Protein AF-A0A8T6M6G2-F1 (afdb_monomer_lite)

Structure (mmCIF, N/CA/C/O backbone):
data_AF-A0A8T6M6G2-F1
#
_entry.id   AF-A0A8T6M6G2-F1
#
loop_
_atom_site.group_PDB
_atom_site.id
_atom_site.type_symbol
_atom_site.label_atom_id
_atom_site.label_alt_id
_atom_site.label_comp_id
_atom_site.label_asym_id
_atom_site.label_entity_id
_atom_site.label_seq_id
_atom_site.pdbx_PDB_ins_code
_atom_site.Cartn_x
_atom_site.Cartn_y
_atom_site.Cartn_z
_atom_site.occupancy
_atom_site.B_iso_or_equiv
_atom_site.auth_seq_id
_atom_site.auth_comp_id
_atom_site.auth_asym_id
_atom_site.auth_atom_id
_atom_site.pdbx_PDB_model_num
ATOM 1 N N . PRO A 1 1 ? -7.891 -12.131 6.593 1.00 34.19 1 PRO A N 1
ATOM 2 C CA . PRO A 1 1 ? -9.347 -12.404 6.629 1.00 34.19 1 PRO A CA 1
ATOM 3 C C . PRO A 1 1 ? -9.898 -12.090 8.024 1.00 34.19 1 PRO A C 1
ATOM 5 O O . PRO A 1 1 ? -9.389 -12.631 8.998 1.00 34.19 1 PRO A O 1
ATOM 8 N N . GLY A 1 2 ? -10.854 -11.163 8.097 1.00 52.06 2 GLY A N 1
ATOM 9 C CA . GLY A 1 2 ? -11.380 -10.591 9.341 1.00 52.06 2 GLY A CA 1
ATOM 10 C C . GLY A 1 2 ? -11.155 -9.081 9.388 1.00 52.06 2 GLY A C 1
ATOM 11 O O . GLY A 1 2 ? -10.351 -8.586 10.170 1.00 52.06 2 GLY A O 1
ATOM 12 N N . SER A 1 3 ? -11.815 -8.348 8.494 1.00 69.12 3 SER A N 1
ATOM 13 C CA . SER A 1 3 ? -11.701 -6.891 8.379 1.00 69.12 3 SER A CA 1
ATOM 14 C C . SER A 1 3 ? -12.782 -6.210 9.221 1.00 69.12 3 SER A C 1
ATOM 16 O O . SER A 1 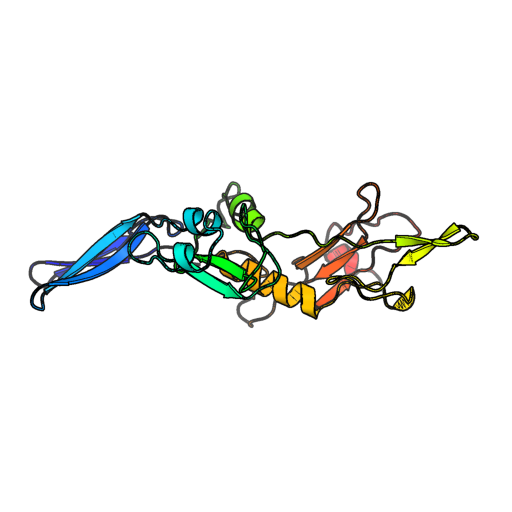3 ? -13.502 -5.355 8.724 1.00 69.12 3 SER A O 1
ATOM 18 N N . ILE A 1 4 ? -12.952 -6.629 10.475 1.00 80.88 4 ILE A N 1
ATOM 19 C CA . ILE A 1 4 ? -14.037 -6.166 11.349 1.00 80.88 4 ILE A CA 1
ATOM 20 C C . ILE A 1 4 ? -13.450 -5.864 12.724 1.00 80.88 4 ILE A C 1
ATOM 22 O O . ILE A 1 4 ? -12.648 -6.635 13.244 1.00 80.88 4 ILE A O 1
ATOM 26 N N . TYR A 1 5 ? -13.834 -4.726 13.297 1.00 87.56 5 TYR A N 1
ATOM 27 C CA . TYR A 1 5 ? -13.620 -4.456 14.715 1.00 87.56 5 TYR A CA 1
ATOM 28 C C . TYR A 1 5 ? -14.861 -4.874 15.488 1.00 87.56 5 TYR A C 1
ATOM 30 O O . TYR A 1 5 ? -15.979 -4.573 15.073 1.00 87.56 5 TYR A O 1
ATOM 38 N N . GLU A 1 6 ? -14.653 -5.502 16.633 1.00 91.19 6 GLU A N 1
ATOM 39 C CA . GLU A 1 6 ? -15.722 -5.894 17.541 1.00 91.19 6 GLU A CA 1
ATOM 40 C C . GLU A 1 6 ? -15.758 -4.947 18.742 1.00 91.19 6 GLU A C 1
ATOM 42 O O . GLU A 1 6 ? -14.726 -4.513 19.268 1.00 91.19 6 GLU A O 1
ATOM 47 N N . ARG A 1 7 ? -16.969 -4.611 19.178 1.00 91.81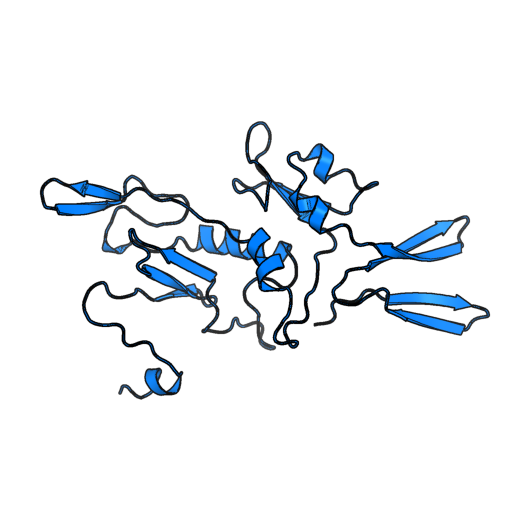 7 ARG A N 1
ATOM 48 C CA . ARG A 1 7 ? -17.229 -3.868 20.404 1.00 91.81 7 ARG A CA 1
ATOM 49 C C . ARG A 1 7 ? -17.747 -4.836 21.449 1.00 91.81 7 ARG A C 1
ATOM 51 O O . ARG A 1 7 ? -18.786 -5.461 21.263 1.00 91.81 7 ARG A O 1
ATOM 58 N N . LEU A 1 8 ? -17.032 -4.913 22.564 1.00 91.12 8 LEU A N 1
ATOM 59 C CA . LEU A 1 8 ? -17.478 -5.655 23.731 1.00 91.12 8 LEU A CA 1
ATOM 60 C C . LEU A 1 8 ? -18.232 -4.704 24.660 1.00 91.12 8 LEU A C 1
ATOM 62 O O . LEU A 1 8 ? -17.735 -3.626 24.992 1.00 91.12 8 LEU A O 1
ATOM 66 N N . SER A 1 9 ? -19.420 -5.110 25.094 1.00 88.00 9 SER A N 1
ATOM 67 C CA . SER A 1 9 ? -20.206 -4.395 26.096 1.00 88.00 9 SER A CA 1
ATOM 68 C C . SER A 1 9 ? -20.531 -5.334 27.253 1.00 88.00 9 SER A C 1
ATOM 70 O O . SER A 1 9 ? -21.048 -6.428 27.039 1.00 88.00 9 SER A O 1
ATOM 72 N N . CYS A 1 10 ? -20.194 -4.912 28.474 1.00 87.56 10 CYS A N 1
ATOM 73 C CA . CYS A 1 10 ? -20.522 -5.626 29.705 1.00 87.56 10 CYS A CA 1
ATOM 74 C C . CYS A 1 10 ? -21.716 -4.943 30.373 1.00 87.56 10 CYS A C 1
ATOM 76 O O . CYS A 1 10 ? -21.637 -3.761 30.717 1.00 87.56 10 CYS A O 1
ATOM 78 N N . TYR A 1 11 ? -22.805 -5.680 30.561 1.00 85.31 11 TYR A N 1
ATOM 79 C CA . TYR A 1 11 ? -24.003 -5.204 31.241 1.00 85.31 11 TYR A CA 1
ATOM 80 C C . TYR A 1 11 ? -24.489 -6.287 32.207 1.00 85.31 11 TYR A C 1
ATOM 82 O O . TYR A 1 11 ? -24.669 -7.431 31.811 1.00 85.31 11 TYR A O 1
ATOM 90 N N . ASN A 1 12 ? -24.649 -5.949 33.492 1.00 88.62 12 ASN A N 1
ATOM 91 C CA . ASN A 1 12 ? -25.056 -6.884 34.555 1.00 88.62 12 ASN A CA 1
ATOM 92 C C . ASN A 1 12 ? -24.234 -8.189 34.636 1.00 88.62 12 ASN A C 1
ATOM 94 O O . ASN A 1 12 ? -24.757 -9.239 34.993 1.00 88.62 12 ASN A O 1
ATOM 98 N N . GLY A 1 13 ? -22.934 -8.125 34.330 1.00 88.06 13 GLY A N 1
ATOM 99 C CA . GLY A 1 13 ? -22.047 -9.293 34.356 1.00 88.06 13 GLY A CA 1
ATOM 100 C C . GLY A 1 13 ? -22.113 -10.170 33.102 1.00 88.06 13 GLY A C 1
ATOM 101 O O . GLY A 1 13 ? -21.339 -11.119 32.999 1.00 88.06 13 GLY A O 1
ATOM 102 N N . GLU A 1 14 ? -22.965 -9.835 32.132 1.00 90.25 14 GLU A N 1
ATOM 103 C CA . GLU A 1 14 ? -23.018 -10.486 30.825 1.00 90.25 14 GLU A CA 1
ATOM 104 C C . GLU A 1 14 ? -22.212 -9.691 29.792 1.00 90.25 14 GLU A C 1
ATOM 106 O O . GLU A 1 14 ? -22.302 -8.463 29.711 1.00 90.25 14 GLU A O 1
ATOM 111 N N . ILE A 1 15 ? -21.410 -10.401 28.995 1.00 90.44 15 ILE A N 1
ATOM 112 C CA . ILE A 1 15 ? -20.626 -9.823 27.900 1.00 90.44 15 ILE A CA 1
ATOM 113 C C . ILE A 1 15 ? -21.381 -10.052 26.594 1.00 90.44 15 ILE A C 1
ATOM 115 O O . ILE A 1 15 ? -21.658 -11.189 26.218 1.00 90.44 15 ILE A O 1
ATOM 119 N N . SER A 1 16 ? -21.653 -8.966 25.878 1.00 91.50 16 SER A N 1
ATOM 120 C CA . SER A 1 16 ? -22.155 -8.982 24.505 1.00 91.50 16 SER A CA 1
ATOM 121 C C . SER A 1 16 ? -21.070 -8.499 23.543 1.00 91.50 16 SER A C 1
ATOM 123 O O . SER A 1 16 ? -20.288 -7.601 23.873 1.00 91.50 16 SER A O 1
ATOM 125 N N . ILE A 1 17 ? -21.011 -9.117 22.363 1.00 91.19 17 ILE A N 1
ATOM 126 C CA . ILE A 1 17 ? -20.075 -8.777 21.288 1.00 91.19 17 ILE A CA 1
ATOM 127 C C . ILE A 1 17 ? -20.897 -8.287 20.101 1.00 91.19 17 ILE A C 1
ATOM 129 O O . ILE A 1 17 ? -21.829 -8.961 19.666 1.00 91.19 17 ILE A O 1
ATOM 133 N N . GLU A 1 18 ? -20.555 -7.111 19.590 1.00 90.88 18 GLU A N 1
ATOM 134 C CA . GLU A 1 18 ? -21.204 -6.501 18.435 1.00 90.88 18 GLU A CA 1
ATOM 135 C C . GLU A 1 18 ? -20.157 -6.134 17.381 1.00 90.88 18 GLU A C 1
ATOM 137 O O . GLU A 1 18 ? -19.158 -5.475 17.680 1.00 90.88 18 GLU A O 1
ATOM 142 N N . ASN A 1 19 ? -20.402 -6.513 16.129 1.00 91.88 19 ASN A N 1
ATOM 143 C CA . ASN A 1 19 ? -19.570 -6.089 15.008 1.00 91.88 19 ASN A CA 1
ATOM 144 C C . ASN A 1 19 ? -19.767 -4.593 14.751 1.00 91.88 19 ASN A C 1
ATOM 146 O O . ASN A 1 19 ? -20.888 -4.139 14.539 1.00 91.88 19 ASN A O 1
ATOM 150 N N . CYS A 1 20 ? -18.681 -3.820 14.710 1.00 90.94 20 CYS A N 1
ATOM 151 C CA . CYS A 1 20 ? -18.782 -2.384 14.469 1.00 90.94 20 CYS A CA 1
ATOM 152 C C . CYS A 1 20 ? -19.257 -2.057 13.053 1.00 90.94 20 CYS A C 1
ATOM 154 O O . CYS A 1 20 ? -20.148 -1.223 12.884 1.00 90.94 20 CYS A O 1
ATOM 156 N N . TYR A 1 21 ? -18.606 -2.645 12.047 1.00 88.81 21 TYR A N 1
ATOM 157 C CA . TYR A 1 21 ? -19.010 -2.630 10.641 1.00 88.81 21 TYR A CA 1
ATOM 158 C C . TYR A 1 21 ? -18.047 -3.499 9.821 1.00 88.81 21 TYR A C 1
ATOM 160 O O . TYR A 1 21 ? -16.876 -3.643 10.193 1.00 88.81 21 TYR A O 1
ATOM 168 N N . ASP A 1 22 ? -18.508 -3.987 8.675 1.00 84.00 22 ASP A N 1
ATOM 169 C CA . ASP A 1 22 ? -17.691 -4.763 7.743 1.00 84.00 22 ASP A CA 1
ATOM 170 C C . ASP A 1 22 ? -16.587 -3.915 7.079 1.00 84.00 22 ASP A C 1
ATOM 172 O O . ASP A 1 22 ? -16.631 -2.682 7.058 1.00 84.00 22 ASP A O 1
ATOM 176 N N . GLY A 1 23 ? -15.533 -4.551 6.562 1.00 80.06 23 GLY A N 1
ATOM 177 C CA . GLY A 1 23 ? -14.462 -3.859 5.823 1.00 80.06 23 GLY A CA 1
ATOM 178 C C . GLY A 1 23 ? -13.745 -2.732 6.590 1.00 80.06 23 GLY A C 1
ATOM 179 O O . GLY A 1 23 ? -13.210 -1.806 5.979 1.00 80.06 23 GLY A O 1
ATOM 180 N N . ARG A 1 24 ? -13.739 -2.768 7.929 1.00 86.94 24 ARG A N 1
ATOM 181 C CA . ARG A 1 24 ? -13.167 -1.747 8.826 1.00 86.94 24 ARG A CA 1
ATOM 182 C C . ARG A 1 24 ? -13.698 -0.339 8.546 1.00 86.94 24 ARG A C 1
ATOM 184 O O . ARG A 1 24 ? -12.991 0.639 8.792 1.00 86.94 24 ARG A O 1
ATOM 191 N N . GLN A 1 25 ? -14.936 -0.198 8.060 1.00 85.38 25 GLN A N 1
ATOM 192 C CA . GLN A 1 25 ? -15.533 1.136 7.884 1.00 85.38 25 GLN A CA 1
ATOM 193 C C . GLN A 1 25 ? -15.807 1.829 9.226 1.00 85.38 25 GLN A C 1
ATOM 195 O O . GLN A 1 25 ? -15.851 3.060 9.290 1.00 85.38 25 GLN A O 1
ATOM 200 N N . LYS A 1 26 ? -15.943 1.054 10.309 1.00 90.94 26 LYS A N 1
ATOM 201 C CA . LYS A 1 26 ? -15.916 1.541 11.689 1.00 90.94 26 LYS A CA 1
ATOM 202 C C . LYS A 1 26 ? -14.849 0.812 12.497 1.00 90.94 26 LYS A C 1
ATOM 204 O O . LYS A 1 26 ? -14.580 -0.365 12.262 1.00 90.94 26 LYS A O 1
ATOM 209 N N . VAL A 1 27 ? -14.267 1.521 13.457 1.00 90.94 27 VAL A N 1
ATOM 210 C CA . VAL A 1 27 ? -13.272 1.001 14.401 1.00 90.94 27 VAL A CA 1
ATOM 211 C C . VAL A 1 27 ? -13.815 1.063 15.822 1.00 90.94 27 VAL A C 1
ATOM 213 O O . VAL A 1 27 ? -14.557 1.981 16.173 1.00 90.94 27 VAL A O 1
ATOM 216 N N . CYS A 1 28 ? -13.440 0.089 16.645 1.00 91.75 28 CYS A N 1
ATOM 217 C CA . CYS A 1 28 ? -13.749 0.109 18.068 1.00 91.75 28 CYS A CA 1
ATOM 218 C C . CYS A 1 28 ? -12.743 1.021 18.779 1.00 91.75 28 CYS A C 1
ATOM 220 O O . CYS A 1 28 ? -11.535 0.779 18.735 1.00 91.75 28 CYS A O 1
ATOM 222 N N . VAL A 1 29 ? -13.235 2.083 19.413 1.00 90.25 29 VAL A N 1
ATOM 223 C CA . VAL A 1 29 ? -12.436 2.978 20.252 1.00 90.25 29 VAL A CA 1
ATOM 224 C C . VAL A 1 29 ? -12.857 2.767 21.693 1.00 90.25 29 VAL A C 1
ATOM 226 O O . VAL A 1 29 ? -14.039 2.875 22.015 1.00 90.25 29 VAL A O 1
ATOM 229 N N . GLN A 1 30 ? -11.880 2.475 22.548 1.00 90.62 30 GLN A N 1
ATOM 230 C CA . GLN A 1 30 ? -12.074 2.356 23.986 1.00 90.62 30 GLN A CA 1
ATOM 231 C C . GLN A 1 30 ? -11.540 3.603 24.689 1.00 90.62 30 GLN A C 1
ATOM 233 O O . GLN A 1 30 ? -10.454 4.081 24.363 1.00 90.62 30 GLN A O 1
ATOM 238 N N . ASP A 1 31 ? -12.271 4.066 25.694 1.00 89.81 31 ASP A N 1
ATOM 239 C CA . ASP A 1 31 ? -11.859 5.111 26.623 1.00 89.81 31 ASP A CA 1
ATOM 240 C C . ASP A 1 31 ? -12.107 4.668 28.075 1.00 89.81 31 ASP A C 1
ATOM 242 O O . ASP A 1 31 ? -12.785 3.668 28.326 1.00 89.81 31 ASP A O 1
ATOM 246 N N . SER A 1 32 ? -11.539 5.378 29.045 1.00 91.25 32 SER A N 1
ATOM 247 C CA . SER A 1 32 ? -11.693 5.097 30.470 1.00 91.25 32 SER A CA 1
ATOM 248 C C . SER A 1 32 ? -11.971 6.378 31.243 1.00 91.25 32 SER A C 1
ATOM 250 O O . SER A 1 32 ? -11.081 7.201 31.441 1.00 91.25 32 SER A O 1
ATOM 252 N N . ILE A 1 33 ? -13.189 6.498 31.765 1.00 87.81 33 ILE A N 1
ATOM 253 C CA . ILE A 1 33 ? -13.618 7.640 32.575 1.00 87.81 33 ILE A CA 1
ATOM 254 C C . ILE A 1 33 ? -13.806 7.139 34.006 1.00 87.81 33 ILE A C 1
ATOM 256 O O . ILE A 1 33 ? -14.608 6.240 34.247 1.00 87.81 33 ILE A O 1
ATOM 260 N N . ASN A 1 34 ? -13.049 7.690 34.959 1.00 88.56 34 ASN A N 1
ATOM 261 C CA . ASN A 1 34 ? -13.103 7.312 36.381 1.00 88.56 34 ASN A CA 1
ATOM 262 C C . ASN A 1 34 ? -12.958 5.795 36.638 1.00 88.56 34 ASN A C 1
ATOM 264 O O . ASN A 1 34 ? -13.628 5.232 37.498 1.00 88.56 34 ASN A O 1
ATOM 268 N N . GLY A 1 35 ? -12.100 5.119 35.866 1.00 85.94 35 GLY A N 1
ATOM 269 C CA . GLY A 1 35 ? -11.868 3.671 35.974 1.00 85.94 35 GLY A CA 1
ATOM 270 C C . GLY A 1 35 ? -12.923 2.793 35.290 1.00 85.94 35 GLY A C 1
ATOM 271 O O . GLY A 1 35 ? -12.741 1.579 35.215 1.00 85.94 35 GLY A O 1
ATOM 272 N N . ILE A 1 36 ? -13.986 3.387 34.741 1.00 84.81 36 ILE A N 1
ATOM 273 C CA . ILE A 1 36 ? -14.990 2.690 33.935 1.00 84.81 36 ILE A CA 1
ATOM 274 C C . ILE A 1 36 ? -14.554 2.739 32.472 1.00 84.81 36 ILE A C 1
ATOM 276 O O . ILE A 1 36 ? -14.498 3.809 31.857 1.00 84.81 36 ILE A O 1
ATOM 280 N N . LYS A 1 37 ? -14.258 1.565 31.908 1.00 90.31 37 LYS A N 1
ATOM 281 C CA . LYS A 1 37 ? -13.943 1.416 30.485 1.00 90.31 37 LYS A CA 1
ATOM 282 C C . LYS A 1 37 ? -15.225 1.463 29.663 1.00 90.31 37 LYS A C 1
ATOM 284 O O . LYS A 1 37 ? -16.161 0.718 29.934 1.00 90.31 37 LYS A O 1
ATOM 289 N N . ASN A 1 38 ? -15.236 2.300 28.637 1.00 89.62 38 ASN A N 1
ATOM 290 C CA . ASN A 1 38 ? -16.317 2.407 27.668 1.00 89.62 38 ASN A CA 1
ATOM 291 C C . ASN A 1 38 ? -15.752 2.164 26.274 1.00 89.62 38 ASN A C 1
ATOM 293 O O . ASN A 1 38 ? -14.621 2.550 25.993 1.00 89.62 38 ASN A O 1
ATOM 297 N N . ALA A 1 39 ? -16.533 1.541 25.399 1.00 92.38 39 ALA A N 1
ATOM 298 C CA . ALA A 1 39 ? -16.149 1.317 24.014 1.00 92.38 39 ALA A CA 1
ATOM 299 C C . ALA A 1 39 ? -17.278 1.735 23.075 1.00 92.38 39 ALA A C 1
ATOM 301 O O . ALA A 1 39 ? -18.457 1.501 23.359 1.00 92.38 39 ALA A O 1
ATOM 302 N N . ALA A 1 40 ? -16.912 2.334 21.947 1.00 92.31 40 ALA A N 1
ATOM 303 C CA . ALA A 1 40 ? -17.840 2.771 20.916 1.00 92.31 40 ALA A CA 1
ATOM 304 C C . ALA A 1 40 ? -17.284 2.470 19.522 1.00 92.31 40 ALA A C 1
ATOM 306 O O . ALA A 1 40 ? -16.077 2.533 19.287 1.00 92.31 40 ALA A O 1
ATOM 307 N N . CYS A 1 41 ? -18.182 2.176 18.585 1.00 93.38 41 CYS A N 1
ATOM 308 C CA . CYS A 1 41 ? -17.839 2.041 17.176 1.00 93.38 41 CYS A CA 1
ATOM 309 C C . CYS A 1 41 ? -17.855 3.420 16.517 1.00 93.38 41 CYS A C 1
ATOM 311 O O . CYS A 1 41 ? -18.916 4.027 16.364 1.00 93.38 41 CYS A O 1
ATOM 313 N N . THR A 1 42 ? -16.691 3.914 16.110 1.00 92.12 42 THR A N 1
ATOM 314 C CA . THR A 1 42 ? -16.538 5.217 15.452 1.00 92.12 42 THR A CA 1
ATOM 315 C C . THR A 1 42 ? -16.201 5.037 13.979 1.00 92.12 42 THR A C 1
ATOM 317 O O . THR A 1 42 ? -15.672 4.004 13.569 1.00 92.12 42 THR A O 1
ATOM 320 N N . GLN A 1 43 ? -16.536 6.026 13.150 1.00 92.94 43 GLN A N 1
ATOM 321 C CA . GLN A 1 43 ? -16.236 5.971 11.722 1.00 92.94 43 GLN A CA 1
ATOM 322 C C . GLN A 1 43 ? -14.724 5.942 11.478 1.00 92.94 43 GLN A C 1
ATOM 324 O O . GLN A 1 43 ? -13.969 6.729 12.049 1.00 92.94 43 GLN A O 1
ATOM 329 N N . ASN A 1 44 ? -14.284 5.057 10.586 1.00 90.69 44 ASN A N 1
ATOM 330 C CA . ASN A 1 44 ? -12.902 5.008 10.149 1.00 90.69 44 ASN A CA 1
ATOM 331 C C . ASN A 1 44 ? -12.657 6.023 9.025 1.00 90.69 44 ASN A C 1
ATOM 333 O O . ASN A 1 44 ? -13.053 5.812 7.879 1.00 90.69 44 ASN A O 1
ATOM 337 N N . LEU A 1 45 ? -11.963 7.115 9.339 1.00 92.69 45 LEU A N 1
ATOM 338 C CA . LEU A 1 45 ? -11.642 8.187 8.390 1.00 92.69 45 LEU A CA 1
ATOM 339 C C . LEU A 1 45 ? -10.354 7.922 7.585 1.00 92.69 45 LEU A C 1
ATOM 341 O O . LEU A 1 45 ? -9.645 8.863 7.228 1.00 92.69 45 LEU A O 1
ATOM 345 N N . TRP A 1 46 ? -10.042 6.656 7.286 1.00 89.50 46 TRP A N 1
ATOM 346 C CA . TRP A 1 46 ? -8.806 6.233 6.609 1.00 89.50 46 TRP A CA 1
ATOM 347 C C . TRP A 1 46 ? -8.542 6.979 5.295 1.00 89.50 46 TRP A C 1
ATOM 349 O O . TRP A 1 46 ? -7.416 7.398 5.043 1.00 89.50 46 TRP A O 1
ATOM 359 N N . LYS A 1 47 ? -9.583 7.203 4.479 1.00 89.88 47 LYS A N 1
ATOM 360 C CA . LYS A 1 47 ? -9.457 7.835 3.153 1.00 89.88 47 LYS A CA 1
ATOM 361 C C . LYS A 1 47 ? -8.877 9.240 3.257 1.00 89.88 47 LYS A C 1
ATOM 363 O O . LYS A 1 47 ? -8.080 9.659 2.426 1.00 89.88 47 LYS A O 1
ATOM 368 N N . SER A 1 48 ? -9.231 9.926 4.336 1.00 91.75 48 SER A N 1
ATOM 369 C CA . SER A 1 48 ? -8.803 11.289 4.601 1.00 91.75 48 SER A CA 1
ATOM 370 C C . SER A 1 48 ? -7.298 11.396 4.899 1.00 91.75 48 SER A C 1
ATOM 372 O O . SER A 1 48 ? -6.732 12.478 4.753 1.00 91.75 48 SER A O 1
ATOM 374 N N . CYS A 1 49 ? -6.622 10.293 5.264 1.00 91.69 49 CYS A N 1
ATOM 375 C CA . CYS A 1 49 ? -5.159 10.248 5.379 1.00 91.69 49 CYS A CA 1
ATOM 376 C C . CYS A 1 49 ? -4.495 10.526 4.020 1.00 91.69 49 CYS A C 1
ATOM 378 O O . CYS A 1 49 ? -3.520 11.268 3.944 1.00 91.69 49 CYS A O 1
ATOM 380 N N . TYR A 1 50 ? -5.070 10.018 2.925 1.00 90.25 50 TYR A N 1
ATOM 381 C CA . TYR A 1 50 ? -4.541 10.193 1.565 1.00 90.25 50 TYR A CA 1
ATOM 382 C C . TYR A 1 50 ? -4.708 11.609 1.007 1.00 90.25 50 TYR A C 1
ATOM 384 O O . TYR A 1 50 ? -4.191 11.924 -0.060 1.00 90.25 50 TYR A O 1
ATOM 392 N N . GLU A 1 51 ? -5.420 12.468 1.729 1.00 90.44 51 GLU A N 1
ATOM 393 C CA . GLU A 1 51 ? -5.619 13.873 1.379 1.00 90.44 51 GLU A CA 1
ATOM 394 C C . GLU A 1 51 ? -4.631 14.791 2.118 1.00 90.44 51 GLU A C 1
ATOM 396 O O . GLU A 1 51 ? -4.501 15.957 1.755 1.00 90.44 51 GLU A O 1
ATOM 401 N N . GLN A 1 52 ? -3.925 14.289 3.143 1.00 90.19 52 GLN A N 1
ATOM 402 C CA . GLN A 1 52 ? -3.017 15.106 3.955 1.00 90.19 52 GLN A CA 1
ATOM 403 C C . GLN A 1 52 ? -1.648 15.230 3.291 1.00 90.19 52 GLN A C 1
ATOM 405 O O . GLN A 1 52 ? -0.957 14.235 3.089 1.00 90.19 52 GLN A O 1
ATOM 410 N N . THR A 1 53 ? -1.244 16.459 2.979 1.00 88.38 53 THR A N 1
ATOM 411 C CA . THR A 1 53 ? -0.005 16.763 2.246 1.00 88.38 53 THR A CA 1
ATOM 412 C C . THR A 1 53 ? 1.183 17.093 3.148 1.00 88.38 53 THR A C 1
ATOM 414 O O . THR A 1 53 ? 2.292 17.232 2.639 1.00 88.38 53 THR A O 1
ATOM 417 N N . THR A 1 54 ? 0.978 17.228 4.462 1.00 88.31 54 THR A N 1
ATOM 418 C CA . THR A 1 54 ? 2.039 17.541 5.428 1.00 88.31 54 THR A CA 1
ATOM 419 C C . THR A 1 54 ? 2.088 16.508 6.551 1.00 88.31 54 THR A C 1
ATOM 421 O O . THR A 1 54 ? 1.058 15.963 6.959 1.00 88.31 54 THR A O 1
ATOM 424 N N . GLU A 1 55 ? 3.285 16.267 7.094 1.00 89.94 55 GLU A N 1
ATOM 425 C CA . GLU A 1 55 ? 3.469 15.405 8.268 1.00 89.94 55 GLU A CA 1
ATOM 426 C C . GLU A 1 55 ? 2.651 15.908 9.462 1.00 89.94 55 GLU A C 1
ATOM 428 O O . GLU A 1 55 ? 1.987 15.122 10.133 1.00 89.94 55 GLU A O 1
ATOM 433 N N . LYS A 1 56 ? 2.632 17.225 9.691 1.00 90.75 56 LYS A N 1
ATOM 434 C CA . LYS A 1 56 ? 1.879 17.837 10.790 1.00 90.75 56 LYS A CA 1
ATOM 435 C C . LYS A 1 56 ? 0.392 17.480 10.727 1.00 90.75 56 LYS A C 1
ATOM 437 O O . LYS A 1 56 ? -0.154 17.013 11.723 1.00 90.75 56 LYS A O 1
ATOM 442 N N . ASP A 1 57 ? -0.242 17.664 9.571 1.00 91.44 57 ASP A N 1
ATOM 443 C CA . ASP A 1 57 ? -1.677 17.397 9.412 1.00 91.44 57 ASP A CA 1
ATOM 444 C C . ASP A 1 57 ? -1.974 15.893 9.435 1.00 91.44 57 ASP A C 1
ATOM 446 O O . ASP A 1 57 ? -2.986 15.454 9.985 1.00 91.44 57 ASP A O 1
ATOM 450 N N . CYS A 1 58 ? -1.060 15.081 8.891 1.00 91.62 58 CYS A N 1
ATOM 451 C CA . CYS A 1 58 ? -1.134 13.627 8.982 1.00 91.62 58 CYS A CA 1
ATOM 452 C C . CYS A 1 58 ? -1.132 13.138 10.439 1.00 91.62 58 CYS A C 1
ATOM 454 O O . CYS A 1 58 ? -1.851 12.204 10.797 1.00 91.62 58 CYS A O 1
ATOM 456 N N . MET A 1 59 ? -0.332 13.781 11.289 1.00 92.44 59 MET A N 1
ATOM 457 C CA . MET A 1 59 ? -0.128 13.382 12.678 1.00 92.44 59 MET A CA 1
ATOM 458 C C . MET A 1 59 ? -1.166 13.975 13.647 1.00 92.44 59 MET A C 1
ATOM 460 O O . MET A 1 59 ? -1.093 13.702 14.848 1.00 92.44 59 MET A O 1
ATOM 464 N N . GLU A 1 60 ? -2.177 14.705 13.156 1.00 92.56 60 GLU A N 1
ATOM 465 C CA . GLU A 1 60 ? -3.284 15.226 13.968 1.00 92.56 60 GLU A CA 1
ATOM 466 C C . GLU A 1 60 ? -4.293 14.121 14.339 1.00 92.56 60 GLU A C 1
ATOM 468 O O . GLU A 1 60 ? -5.360 13.930 13.737 1.00 92.56 60 GLU A O 1
ATOM 473 N N . ARG A 1 61 ? -3.927 13.358 15.374 1.00 87.94 61 ARG A N 1
ATOM 474 C CA . ARG A 1 61 ? -4.651 12.158 15.815 1.00 87.94 61 ARG A CA 1
ATOM 475 C C . ARG A 1 61 ? -6.004 12.435 16.462 1.00 87.94 61 ARG A C 1
ATOM 477 O O . ARG A 1 61 ? -6.749 11.470 16.675 1.00 87.94 61 ARG A O 1
ATOM 484 N N . SER A 1 62 ? -6.327 13.684 16.803 1.00 87.38 62 SER A N 1
ATOM 485 C CA . SER A 1 62 ? -7.662 14.039 17.305 1.00 87.38 62 SER A CA 1
ATOM 486 C C . SER A 1 62 ? -8.718 14.014 16.196 1.00 87.38 62 SER A C 1
ATOM 488 O O . SER A 1 62 ? -9.872 13.694 16.466 1.00 87.38 62 SER A O 1
ATOM 490 N N . VAL A 1 63 ? -8.313 14.255 14.944 1.00 87.62 63 VAL A N 1
ATOM 491 C CA . VAL A 1 63 ? -9.207 14.260 13.778 1.00 87.62 63 VAL A CA 1
ATOM 492 C C . VAL A 1 63 ? -9.249 12.890 13.106 1.00 87.62 63 VAL A C 1
ATOM 494 O O . VAL A 1 63 ? -10.319 12.397 12.756 1.00 87.62 63 VAL A O 1
ATOM 497 N N . ARG A 1 64 ? -8.087 12.258 12.908 1.00 89.56 64 ARG A N 1
ATOM 498 C CA . ARG A 1 64 ? -7.949 11.031 12.107 1.00 89.56 64 ARG A CA 1
ATOM 499 C C . ARG A 1 64 ? -6.782 10.181 12.588 1.00 89.56 64 ARG A C 1
ATOM 501 O O . ARG A 1 64 ? -5.778 10.692 13.063 1.00 89.56 64 ARG A O 1
ATOM 508 N N . LYS A 1 65 ? -6.888 8.859 12.475 1.00 91.88 65 LYS A N 1
ATOM 509 C CA . LYS A 1 65 ? -5.832 7.941 12.926 1.00 91.88 65 LYS A CA 1
ATOM 510 C C . LYS A 1 65 ? -4.903 7.599 11.761 1.00 91.88 65 LYS A C 1
ATOM 512 O O . LYS A 1 65 ? -5.089 6.572 11.114 1.00 91.88 65 LYS A O 1
ATOM 517 N N . CYS A 1 66 ? -3.921 8.460 11.506 1.00 92.19 66 CYS A N 1
ATOM 518 C CA . CYS A 1 66 ? -2.918 8.272 10.456 1.00 92.19 66 CYS A CA 1
ATOM 519 C C . CYS A 1 66 ? -1.483 8.261 11.019 1.00 92.19 66 CYS A C 1
ATOM 521 O O . CYS A 1 66 ? -1.252 8.544 12.201 1.00 92.19 66 CYS A O 1
ATOM 523 N N . THR A 1 67 ? -0.526 7.907 10.163 1.00 91.75 67 THR A N 1
ATOM 524 C CA . THR A 1 67 ? 0.915 7.964 10.416 1.00 91.75 67 THR A CA 1
ATOM 525 C C . THR A 1 67 ? 1.656 8.449 9.177 1.00 91.75 67 THR A C 1
ATOM 527 O O . THR A 1 67 ? 1.272 8.124 8.052 1.00 91.75 67 THR A O 1
ATOM 530 N N . TRP A 1 68 ? 2.729 9.209 9.383 1.00 89.50 68 TRP A N 1
ATOM 531 C CA . TRP A 1 68 ? 3.629 9.634 8.316 1.00 89.50 68 TRP A CA 1
ATOM 532 C C . TRP A 1 68 ? 4.755 8.614 8.147 1.00 89.50 68 TRP A C 1
ATOM 534 O O . TRP A 1 68 ? 5.306 8.127 9.136 1.00 89.50 68 TRP A O 1
ATOM 544 N N . VAL A 1 69 ? 5.092 8.275 6.905 1.00 86.56 69 VAL A N 1
ATOM 545 C CA . VAL A 1 69 ? 6.237 7.416 6.578 1.00 86.56 69 VAL A CA 1
ATOM 546 C C . VAL A 1 69 ? 7.131 8.180 5.615 1.00 86.56 69 VAL A C 1
ATOM 548 O O . VAL A 1 69 ? 6.654 8.648 4.583 1.00 86.56 69 VAL A O 1
ATOM 551 N N . GLY A 1 70 ? 8.416 8.304 5.952 1.00 84.00 70 GLY A N 1
ATOM 552 C CA . GLY A 1 70 ? 9.402 8.951 5.090 1.00 84.00 70 GLY A CA 1
ATOM 553 C C . GLY A 1 70 ? 9.624 8.148 3.809 1.00 84.00 70 GLY A C 1
ATOM 554 O O . GLY A 1 70 ? 9.937 6.961 3.870 1.00 84.00 70 GLY A O 1
ATOM 555 N N . THR A 1 71 ? 9.413 8.775 2.657 1.00 79.62 71 THR A N 1
ATOM 556 C CA . THR A 1 71 ? 9.531 8.166 1.325 1.00 79.62 71 THR A CA 1
ATOM 557 C C . THR A 1 71 ? 9.554 9.263 0.262 1.00 79.62 71 THR A C 1
ATOM 559 O O . THR A 1 71 ? 8.979 10.332 0.455 1.00 79.62 71 THR A O 1
ATOM 562 N N . ASP A 1 72 ? 10.176 8.997 -0.882 1.00 79.06 72 ASP A N 1
ATOM 563 C CA . ASP A 1 72 ? 10.205 9.924 -2.019 1.00 79.06 72 ASP A CA 1
ATOM 564 C C . ASP A 1 72 ? 8.940 9.857 -2.896 1.00 79.06 72 ASP A C 1
ATOM 566 O O . ASP A 1 72 ? 8.859 10.520 -3.929 1.00 79.06 72 ASP A O 1
ATOM 570 N N . TYR A 1 73 ? 7.930 9.082 -2.488 1.00 79.38 73 TYR A N 1
ATOM 571 C CA . TYR A 1 73 ? 6.713 8.838 -3.265 1.00 79.38 73 TYR A CA 1
ATOM 572 C C . TYR A 1 73 ? 5.450 9.279 -2.521 1.00 79.38 73 TYR A C 1
ATOM 574 O O . TYR A 1 73 ? 5.278 8.988 -1.343 1.00 79.38 73 TYR A O 1
ATOM 582 N N . SER A 1 74 ? 4.515 9.926 -3.220 1.00 82.44 74 SER A N 1
ATOM 583 C CA . SER A 1 74 ? 3.223 10.346 -2.659 1.00 82.44 74 SER A CA 1
ATOM 584 C C . SER A 1 74 ? 2.156 9.246 -2.728 1.00 82.44 74 SER A C 1
ATOM 586 O O . SER A 1 74 ? 2.233 8.354 -3.569 1.00 82.44 74 SER A O 1
ATOM 588 N N . LEU A 1 75 ? 1.130 9.298 -1.866 1.00 81.69 75 LEU A N 1
ATOM 589 C CA . LEU A 1 75 ? -0.123 8.524 -1.989 1.00 81.69 75 LEU A CA 1
ATOM 590 C C . LEU A 1 75 ? -1.274 9.406 -2.460 1.00 81.69 75 LEU A C 1
ATOM 592 O O . LEU A 1 75 ? -1.430 10.516 -1.964 1.00 81.69 75 LEU A O 1
ATOM 596 N N . GLY A 1 76 ? -2.138 8.890 -3.336 1.00 77.12 76 GLY A N 1
ATOM 597 C CA . GLY A 1 76 ? -3.335 9.617 -3.769 1.00 77.12 76 GLY A CA 1
ATOM 598 C C . GLY A 1 76 ? -3.024 11.043 -4.244 1.00 77.12 76 GLY A C 1
ATOM 599 O O . GLY A 1 76 ? -2.201 11.237 -5.134 1.00 77.12 76 GLY A O 1
ATOM 600 N N . SER A 1 77 ? -3.667 12.038 -3.627 1.00 77.50 77 SER A N 1
ATOM 601 C CA . SER A 1 77 ? -3.507 13.463 -3.968 1.00 77.50 77 SER A CA 1
ATOM 602 C C . SER A 1 77 ? -2.327 14.148 -3.262 1.00 77.50 77 SER A C 1
ATOM 604 O O . SER A 1 77 ? -2.178 15.369 -3.360 1.00 77.50 77 SER A O 1
ATOM 606 N N . GLN A 1 78 ? -1.510 13.402 -2.514 1.00 83.75 78 GLN A N 1
ATOM 607 C CA . GLN A 1 78 ? -0.379 13.958 -1.773 1.00 83.75 78 GLN A CA 1
ATOM 608 C C . GLN A 1 78 ? 0.714 14.470 -2.717 1.00 83.75 78 GLN A C 1
ATOM 610 O O . GLN A 1 78 ? 0.878 13.998 -3.844 1.00 83.75 78 GLN A O 1
ATOM 615 N N . LYS A 1 79 ? 1.501 15.430 -2.230 1.00 78.94 79 LYS A N 1
ATOM 616 C CA . LYS A 1 79 ? 2.683 15.950 -2.921 1.00 78.94 79 LYS A CA 1
ATOM 617 C C . LYS A 1 79 ? 3.912 15.656 -2.076 1.00 78.94 79 LYS A C 1
ATOM 619 O O . LYS A 1 79 ? 3.878 15.866 -0.870 1.00 78.94 79 LYS A O 1
ATOM 624 N N . VAL A 1 80 ? 4.986 15.218 -2.721 1.00 67.12 80 VAL A N 1
ATOM 625 C CA . VAL A 1 80 ? 6.310 15.128 -2.099 1.00 67.12 80 VAL A CA 1
ATOM 626 C C . VAL A 1 80 ? 7.082 16.419 -2.387 1.00 67.12 80 VAL A C 1
ATOM 628 O O . VAL A 1 80 ? 7.169 16.841 -3.539 1.00 67.12 80 VAL A O 1
ATOM 631 N N . GLY A 1 81 ? 7.598 17.089 -1.350 1.00 57.38 81 GLY A N 1
ATOM 632 C CA . GLY A 1 81 ? 8.468 18.259 -1.515 1.00 57.38 81 GLY A CA 1
ATOM 633 C C . GLY A 1 81 ? 8.789 19.028 -0.224 1.00 57.38 81 GLY A C 1
ATOM 634 O O . GLY A 1 81 ? 7.875 19.454 0.471 1.00 57.38 81 GLY A O 1
ATOM 635 N N . GLY A 1 82 ? 10.090 19.258 0.025 1.00 50.06 82 GLY A N 1
ATOM 636 C CA . GLY A 1 82 ? 10.666 20.241 0.965 1.00 50.06 82 GLY A CA 1
ATOM 637 C C . GLY A 1 82 ? 10.509 19.960 2.471 1.00 50.06 82 GLY A C 1
ATOM 638 O O . GLY A 1 82 ? 9.427 20.115 3.021 1.00 50.06 82 GLY A O 1
ATOM 639 N N . GLY A 1 83 ? 11.616 19.643 3.162 1.00 63.00 83 GLY A N 1
ATOM 640 C CA . GLY A 1 83 ? 11.675 19.367 4.609 1.00 63.00 83 GLY A CA 1
ATOM 641 C C . GLY A 1 83 ? 11.930 17.884 4.898 1.00 63.00 83 GLY A C 1
ATOM 642 O O . GLY A 1 83 ? 13.078 17.493 5.094 1.00 63.00 83 GLY A O 1
ATOM 643 N N . ALA A 1 84 ? 10.870 17.068 4.854 1.00 63.84 84 ALA A N 1
ATOM 644 C CA . ALA A 1 84 ? 10.914 15.604 4.926 1.00 63.84 84 ALA A CA 1
ATOM 645 C C . ALA A 1 84 ? 9.965 14.999 3.875 1.00 63.84 84 ALA A C 1
ATOM 647 O O . ALA A 1 84 ? 8.745 15.138 3.978 1.00 63.84 84 ALA A O 1
ATOM 648 N N . SER A 1 85 ? 10.518 14.346 2.848 1.00 81.75 85 SER A N 1
ATOM 649 C CA . SER A 1 85 ? 9.731 13.580 1.873 1.00 81.75 85 SER A CA 1
ATOM 650 C C . SER A 1 85 ? 8.982 12.456 2.590 1.00 81.75 85 SER A C 1
ATOM 652 O O . SER A 1 85 ? 9.577 11.728 3.388 1.00 81.75 85 SER A O 1
ATOM 654 N N . GLY A 1 86 ? 7.687 12.297 2.328 1.00 86.00 86 GLY A N 1
ATOM 655 C CA . GLY A 1 86 ? 6.916 11.196 2.888 1.00 86.00 86 GLY A CA 1
ATOM 656 C C . GLY A 1 86 ? 5.483 11.134 2.394 1.00 86.00 86 GLY A C 1
ATOM 657 O O . GLY A 1 86 ? 5.047 11.947 1.577 1.00 86.00 86 GLY A O 1
ATOM 658 N N . ALA A 1 87 ? 4.765 10.139 2.903 1.00 89.06 87 ALA A N 1
ATOM 659 C CA . ALA A 1 87 ? 3.366 9.914 2.594 1.00 89.06 87 ALA A CA 1
ATOM 660 C C . ALA A 1 87 ? 2.574 9.561 3.857 1.00 89.06 87 ALA A C 1
ATOM 662 O O . ALA A 1 87 ? 3.089 8.928 4.784 1.00 89.06 87 ALA A O 1
ATOM 663 N N . CYS A 1 88 ? 1.307 9.973 3.890 1.00 90.25 88 CYS A N 1
ATOM 664 C CA . CYS A 1 88 ? 0.415 9.743 5.023 1.00 90.25 88 CYS A CA 1
ATOM 665 C C . CYS A 1 88 ? -0.445 8.486 4.825 1.00 90.25 88 CYS A C 1
ATOM 667 O O . CYS A 1 88 ? -1.210 8.402 3.860 1.00 90.25 88 CYS A O 1
ATOM 669 N N . TYR A 1 89 ? -0.356 7.546 5.768 1.00 90.31 89 TYR A N 1
ATOM 670 C CA . TYR A 1 89 ? -1.041 6.250 5.752 1.00 90.31 89 TYR A CA 1
ATOM 671 C C . TYR A 1 89 ? -2.047 6.125 6.903 1.00 90.31 89 TYR A C 1
ATOM 673 O O . TYR A 1 89 ? -1.810 6.667 7.985 1.00 90.31 89 TYR A O 1
ATOM 681 N N . PRO A 1 90 ? -3.156 5.388 6.729 1.00 90.69 90 PRO A N 1
ATOM 682 C CA . PRO A 1 90 ? -4.077 5.095 7.819 1.00 90.69 90 PRO A CA 1
ATOM 683 C C . PRO A 1 90 ? -3.493 4.067 8.793 1.00 90.69 90 PRO A C 1
ATOM 685 O O . PRO A 1 90 ? -3.025 3.007 8.389 1.00 90.69 90 PRO A O 1
ATOM 688 N N . LEU A 1 91 ? -3.606 4.336 10.096 1.00 89.38 91 LEU A N 1
ATOM 689 C CA . LEU A 1 91 ? -3.288 3.346 11.135 1.00 89.38 91 LEU A CA 1
ATOM 690 C C . LEU A 1 91 ? -4.284 2.183 11.116 1.00 89.38 91 LEU A C 1
ATOM 692 O O . LEU A 1 91 ? -3.914 1.033 11.320 1.00 89.38 91 LEU A O 1
ATOM 696 N N . ASN A 1 92 ? -5.551 2.494 10.842 1.00 88.81 92 ASN A N 1
ATOM 697 C CA . ASN A 1 92 ? -6.603 1.507 10.647 1.00 88.81 92 ASN A CA 1
ATOM 698 C C . ASN A 1 92 ? -6.951 1.477 9.159 1.00 88.81 92 ASN A C 1
ATOM 700 O O . ASN A 1 92 ? -7.852 2.184 8.707 1.00 88.81 92 ASN A O 1
ATOM 704 N N . SER A 1 93 ? -6.196 0.706 8.381 1.00 88.06 93 SER A N 1
ATOM 705 C CA . SER A 1 93 ? -6.430 0.587 6.940 1.00 88.06 93 SER A CA 1
ATOM 706 C C . SER A 1 93 ? -7.830 0.052 6.620 1.00 88.06 93 SER A C 1
ATOM 708 O O . SER A 1 93 ? -8.373 -0.736 7.402 1.00 88.06 93 SER A O 1
ATOM 710 N N . PRO A 1 94 ? -8.431 0.423 5.477 1.00 85.31 94 PRO A N 1
ATOM 711 C CA . PRO A 1 94 ? -9.670 -0.207 5.040 1.00 85.31 94 PRO A CA 1
ATOM 712 C C . PRO A 1 94 ? -9.473 -1.710 4.826 1.00 85.31 94 PRO A C 1
ATOM 714 O O . PRO A 1 94 ? -8.367 -2.199 4.583 1.00 85.31 94 PRO A O 1
ATOM 717 N N . GLY A 1 95 ? -10.555 -2.464 4.952 1.00 80.94 95 GLY A N 1
ATOM 718 C CA . GLY A 1 95 ? -10.644 -3.799 4.376 1.00 80.94 95 GLY A CA 1
ATOM 719 C C . GLY A 1 95 ? -11.621 -3.794 3.213 1.00 80.94 95 GLY A C 1
ATOM 720 O O . GLY A 1 95 ? -12.451 -2.893 3.092 1.00 80.94 95 GLY A O 1
ATOM 721 N N . PHE A 1 96 ? -11.532 -4.814 2.375 1.00 76.25 96 PHE A N 1
ATOM 722 C CA . PHE A 1 96 ? -12.501 -5.056 1.315 1.00 76.25 96 PHE A CA 1
ATOM 723 C C . PHE A 1 96 ? -12.773 -6.552 1.193 1.00 76.25 96 PHE A C 1
ATOM 725 O O . PHE A 1 96 ? -11.899 -7.378 1.474 1.00 76.25 96 PHE A O 1
ATOM 732 N N . ASP A 1 97 ? -13.986 -6.900 0.770 1.00 65.25 97 ASP A N 1
ATOM 733 C CA . ASP A 1 97 ? -14.363 -8.290 0.536 1.00 65.25 97 ASP A CA 1
ATOM 734 C C . ASP A 1 97 ? -13.683 -8.793 -0.734 1.00 65.25 97 ASP A C 1
ATOM 736 O O . ASP A 1 97 ? -14.141 -8.554 -1.852 1.00 65.25 97 ASP A O 1
ATOM 740 N N . PHE A 1 98 ? -12.581 -9.526 -0.574 1.00 58.34 98 PHE A N 1
ATOM 741 C CA . PHE A 1 98 ? -11.889 -10.127 -1.715 1.00 58.34 98 PHE A CA 1
ATOM 742 C C . PHE A 1 98 ? -12.706 -11.252 -2.380 1.00 58.34 98 PHE A C 1
ATOM 744 O O . PHE A 1 98 ? -12.389 -11.661 -3.493 1.00 58.34 98 PHE A O 1
ATOM 751 N N . TRP A 1 99 ? -13.740 -11.772 -1.706 1.00 55.88 99 TRP A N 1
ATOM 752 C CA . TRP A 1 99 ? -14.591 -12.867 -2.190 1.00 55.88 99 TRP A CA 1
ATOM 753 C C . TRP A 1 99 ? -15.878 -12.403 -2.882 1.00 55.88 99 TRP A C 1
ATOM 755 O O . TRP A 1 99 ? -16.562 -13.228 -3.478 1.00 55.88 99 TRP A O 1
ATOM 765 N N . ALA A 1 100 ? -16.227 -11.114 -2.817 1.00 57.94 100 ALA A N 1
ATOM 766 C CA . ALA A 1 100 ? -17.526 -10.629 -3.289 1.00 57.94 100 ALA A CA 1
ATOM 767 C C . ALA A 1 100 ? -17.611 -10.387 -4.811 1.00 57.94 100 ALA A C 1
ATOM 769 O O . ALA A 1 100 ? -18.663 -9.983 -5.290 1.00 57.94 100 ALA A O 1
ATOM 770 N N . GLY A 1 101 ? -16.543 -10.623 -5.586 1.00 54.59 101 GLY A N 1
ATOM 771 C CA . GLY A 1 101 ? -16.518 -10.466 -7.054 1.00 54.59 101 GLY A CA 1
ATOM 772 C C . GLY A 1 101 ? -16.594 -9.014 -7.563 1.00 54.59 101 GLY A C 1
ATOM 773 O O . GLY A 1 101 ? -15.921 -8.683 -8.532 1.00 54.59 101 GLY A O 1
ATOM 774 N N . GLU A 1 102 ? -17.330 -8.143 -6.868 1.00 59.38 102 GLU A N 1
ATOM 775 C CA . GLU A 1 102 ? -17.560 -6.715 -7.151 1.00 59.38 102 GLU A CA 1
ATOM 776 C C . GLU A 1 102 ? -17.083 -5.820 -5.986 1.00 59.38 102 GLU A C 1
ATOM 778 O O . GLU A 1 102 ? -17.697 -4.814 -5.631 1.00 59.38 102 GLU A O 1
ATOM 783 N N . GLY A 1 103 ? -15.991 -6.211 -5.324 1.00 67.38 103 GLY A N 1
ATOM 784 C CA . GLY A 1 103 ? -15.417 -5.444 -4.218 1.00 67.38 103 GLY A CA 1
ATOM 785 C C . GLY A 1 103 ? -14.761 -4.134 -4.675 1.00 67.38 103 GLY A C 1
ATOM 786 O O . GLY A 1 103 ? -14.287 -3.997 -5.798 1.00 67.38 103 GLY A O 1
ATOM 787 N N . ASN A 1 104 ? -14.628 -3.174 -3.762 1.00 76.38 104 ASN A N 1
ATOM 788 C CA . ASN A 1 104 ? -13.906 -1.912 -3.977 1.00 76.38 104 ASN A CA 1
ATOM 789 C C . ASN A 1 104 ? -12.373 -2.040 -3.826 1.00 76.38 104 ASN A C 1
ATOM 791 O O . ASN A 1 104 ? -11.685 -1.033 -3.641 1.00 76.38 104 ASN A O 1
ATOM 795 N N . GLY A 1 105 ? -11.839 -3.265 -3.894 1.00 79.75 105 GLY A N 1
ATOM 796 C CA . GLY A 1 105 ? -10.423 -3.562 -3.677 1.00 79.75 105 GLY A CA 1
ATOM 797 C C . GLY A 1 105 ? -9.508 -2.839 -4.659 1.00 79.75 105 GLY A C 1
ATOM 798 O O . GLY A 1 105 ? -8.562 -2.185 -4.229 1.00 79.75 105 GLY A O 1
ATOM 799 N N . ASP A 1 106 ? -9.840 -2.855 -5.952 1.00 79.62 106 ASP A N 1
ATOM 800 C CA . ASP A 1 106 ? -9.046 -2.176 -6.985 1.00 79.62 106 ASP A CA 1
ATOM 801 C C . ASP A 1 106 ? -8.971 -0.664 -6.745 1.00 79.62 106 ASP A C 1
ATOM 803 O O . ASP A 1 106 ? -7.893 -0.074 -6.807 1.00 79.62 106 ASP A O 1
ATOM 807 N N . ALA A 1 107 ? -10.099 -0.041 -6.389 1.00 83.81 107 ALA A N 1
ATOM 808 C CA . ALA A 1 107 ? -10.167 1.390 -6.096 1.00 83.81 107 ALA A CA 1
ATOM 809 C C . ALA A 1 107 ? -9.405 1.772 -4.814 1.00 83.81 107 ALA A C 1
ATOM 811 O O . ALA A 1 107 ? -8.865 2.872 -4.716 1.00 83.81 107 ALA A O 1
ATOM 812 N N . ILE A 1 108 ? -9.354 0.883 -3.818 1.00 83.94 108 ILE A N 1
ATOM 813 C CA . ILE A 1 108 ? -8.559 1.092 -2.602 1.00 83.94 108 ILE A CA 1
ATOM 814 C C . ILE A 1 108 ? -7.070 0.925 -2.923 1.00 83.94 108 ILE A C 1
ATOM 816 O O . ILE A 1 108 ? -6.270 1.810 -2.620 1.00 83.94 108 ILE A O 1
ATOM 820 N N . CYS A 1 109 ? -6.688 -0.166 -3.586 1.00 83.31 109 CYS A N 1
ATOM 821 C CA . CYS A 1 109 ? -5.291 -0.459 -3.894 1.00 83.31 109 CYS A CA 1
ATOM 822 C C . CYS A 1 109 ? -4.689 0.488 -4.940 1.00 83.31 109 CYS A C 1
ATOM 824 O O . CYS A 1 109 ? -3.474 0.701 -4.936 1.00 83.31 109 CYS A O 1
ATOM 826 N N . SER A 1 110 ? -5.504 1.145 -5.773 1.00 85.69 110 SER A N 1
ATOM 827 C CA . SER A 1 110 ? -5.018 2.174 -6.695 1.00 85.69 110 SER A CA 1
ATOM 828 C C . SER A 1 110 ? -4.427 3.391 -5.977 1.00 85.69 110 SER A C 1
ATOM 830 O O . SER A 1 110 ? -3.510 4.005 -6.513 1.00 85.69 110 SER A O 1
ATOM 832 N N . TYR A 1 111 ? -4.855 3.71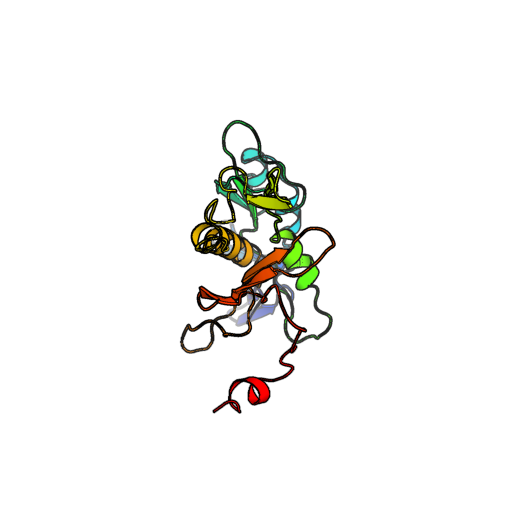1 -4.744 1.00 85.19 111 TYR A N 1
ATOM 833 C CA . TYR A 1 111 ? -4.207 4.765 -3.940 1.00 85.19 111 TYR A CA 1
ATOM 834 C C . TYR A 1 111 ? -2.734 4.448 -3.654 1.00 85.19 111 TYR A C 1
ATOM 836 O O . TYR A 1 111 ? -1.905 5.357 -3.555 1.00 85.19 111 TYR A O 1
ATOM 844 N N . ALA A 1 112 ? -2.416 3.154 -3.559 1.00 83.31 112 ALA A N 1
ATOM 845 C CA . ALA A 1 112 ? -1.078 2.629 -3.351 1.00 83.31 112 ALA A CA 1
ATOM 846 C C . ALA A 1 112 ? -0.360 2.251 -4.660 1.00 83.31 112 ALA A C 1
ATOM 848 O O . ALA A 1 112 ? 0.759 1.750 -4.627 1.00 83.31 112 ALA A O 1
ATOM 849 N N . SER A 1 113 ? -0.933 2.517 -5.828 1.00 84.19 113 SER A N 1
ATOM 850 C CA . SER A 1 113 ? -0.228 2.303 -7.094 1.00 84.19 113 SER A CA 1
ATOM 851 C C . SER A 1 113 ? 0.573 3.552 -7.450 1.00 84.19 113 SER A C 1
ATOM 853 O O . SER A 1 113 ? 0.076 4.666 -7.300 1.00 84.19 113 SER A O 1
ATOM 855 N N . ILE A 1 114 ? 1.819 3.386 -7.896 1.00 83.31 114 ILE A N 1
ATOM 856 C CA . ILE A 1 114 ? 2.621 4.490 -8.436 1.00 83.31 114 ILE A CA 1
ATOM 857 C C . ILE A 1 114 ? 3.205 4.118 -9.790 1.00 83.31 114 ILE A C 1
ATOM 859 O O . ILE A 1 114 ? 3.460 2.949 -10.075 1.00 83.31 114 ILE A O 1
ATOM 863 N N . SER A 1 115 ? 3.446 5.139 -10.603 1.00 84.56 115 SER A N 1
ATOM 864 C CA . SER A 1 115 ? 4.234 5.016 -11.826 1.00 84.56 115 SER A CA 1
ATOM 865 C C . SER A 1 115 ? 5.617 5.605 -11.585 1.00 84.56 115 SER A C 1
ATOM 867 O O . SER A 1 115 ? 5.754 6.626 -10.915 1.00 84.56 115 SER A O 1
ATOM 869 N N . CYS A 1 116 ? 6.640 4.941 -12.112 1.00 83.62 116 CYS A N 1
ATOM 870 C CA . CYS A 1 116 ? 7.997 5.462 -12.143 1.00 83.62 116 CYS A CA 1
ATOM 871 C C . CYS A 1 116 ? 8.400 5.647 -13.600 1.00 83.62 116 CYS A C 1
ATOM 873 O O . CYS A 1 116 ? 8.544 4.676 -14.350 1.00 83.62 116 CYS A O 1
ATOM 875 N N . ASP A 1 117 ? 8.572 6.906 -13.981 1.00 81.56 117 ASP A N 1
ATOM 876 C CA . ASP A 1 117 ? 8.981 7.266 -15.327 1.00 81.56 117 ASP A CA 1
ATOM 877 C C . ASP A 1 117 ? 10.482 7.019 -15.518 1.00 81.56 117 ASP A C 1
ATOM 879 O O . ASP A 1 117 ? 11.296 7.110 -14.592 1.00 81.56 117 ASP A O 1
ATOM 883 N N . TYR A 1 118 ? 10.861 6.676 -16.745 1.00 78.00 118 TYR A N 1
ATOM 884 C CA . TYR A 1 118 ? 12.249 6.466 -17.134 1.00 78.00 118 TYR A CA 1
ATOM 885 C C . TYR A 1 118 ? 12.491 7.032 -18.532 1.00 78.00 118 TYR A C 1
ATOM 887 O O . TYR A 1 118 ? 11.631 6.962 -19.409 1.00 78.00 118 TYR A O 1
ATOM 895 N N . GLU A 1 119 ? 13.689 7.567 -18.753 1.00 76.12 119 GLU A N 1
ATOM 896 C CA . GLU A 1 119 ? 14.070 8.140 -20.041 1.00 76.12 119 GLU A CA 1
ATOM 897 C C . GLU A 1 119 ? 14.837 7.128 -20.896 1.00 76.12 119 GLU A C 1
ATOM 899 O O . GLU A 1 119 ? 15.756 6.441 -20.436 1.00 76.12 119 GLU A O 1
ATOM 904 N N . ILE A 1 120 ? 14.474 7.069 -22.176 1.00 74.31 120 ILE A N 1
ATOM 905 C CA . ILE A 1 120 ? 15.218 6.350 -23.207 1.00 74.31 120 ILE A CA 1
ATOM 906 C C . ILE A 1 120 ? 15.722 7.344 -24.252 1.00 74.31 120 ILE A C 1
ATOM 908 O O . ILE A 1 120 ? 14.979 8.186 -24.746 1.00 74.31 120 ILE A O 1
ATOM 912 N N . GLU A 1 121 ? 16.991 7.226 -24.607 1.00 71.19 121 GLU A N 1
ATOM 913 C CA . GLU A 1 121 ? 17.637 7.981 -25.669 1.00 71.19 121 GLU A CA 1
ATOM 914 C C . GLU A 1 121 ? 17.794 7.098 -26.904 1.00 71.19 121 GLU A C 1
ATOM 916 O O . GLU A 1 121 ? 18.098 5.905 -26.823 1.00 71.19 121 GLU A O 1
ATOM 921 N N . LYS A 1 122 ? 17.583 7.696 -28.074 1.00 67.56 122 LYS A N 1
ATOM 922 C CA . LYS A 1 122 ? 17.845 7.059 -29.360 1.00 67.56 122 LYS A CA 1
ATOM 923 C C . LYS A 1 122 ? 19.234 7.480 -29.820 1.00 67.56 122 LYS A C 1
ATOM 925 O O . LYS A 1 122 ? 19.470 8.666 -30.033 1.00 67.56 122 LYS A O 1
ATOM 930 N N . ASN A 1 123 ? 20.137 6.527 -30.014 1.00 65.62 123 ASN A N 1
ATOM 931 C CA . ASN A 1 123 ? 21.423 6.822 -30.635 1.00 65.62 123 ASN A CA 1
ATOM 932 C C . ASN A 1 123 ? 21.288 6.901 -32.172 1.00 65.62 123 ASN A C 1
ATOM 934 O O . ASN A 1 123 ? 20.300 6.445 -32.759 1.00 65.62 123 ASN A O 1
ATOM 938 N N . GLY A 1 124 ? 22.290 7.485 -32.839 1.00 57.91 124 GLY A N 1
ATOM 939 C CA . GLY A 1 124 ? 22.298 7.718 -34.295 1.00 57.91 124 GLY A CA 1
ATOM 940 C C . GLY A 1 124 ? 22.160 6.461 -35.173 1.00 57.91 124 GLY A C 1
ATOM 941 O O . GLY A 1 124 ? 21.957 6.585 -36.374 1.00 57.91 124 GLY A O 1
ATOM 942 N N . LEU A 1 125 ? 22.210 5.260 -34.583 1.00 62.41 125 LEU A N 1
ATOM 943 C CA . LEU A 1 125 ? 22.039 3.961 -35.246 1.00 62.41 125 LEU A CA 1
ATOM 944 C C . LEU A 1 125 ? 20.656 3.329 -34.989 1.00 62.41 125 LEU A C 1
ATOM 946 O O . LEU A 1 125 ? 20.485 2.124 -35.158 1.00 62.41 125 LEU A O 1
ATOM 950 N N . ALA A 1 126 ? 19.672 4.122 -34.552 1.00 56.00 126 ALA A N 1
ATOM 951 C CA . ALA A 1 126 ? 18.329 3.664 -34.179 1.00 56.00 126 ALA A CA 1
ATOM 952 C C . ALA A 1 126 ? 18.291 2.625 -33.041 1.00 56.00 126 ALA A C 1
ATOM 954 O O . ALA A 1 126 ? 17.288 1.933 -32.863 1.00 56.00 126 ALA A O 1
ATOM 955 N N . GLN A 1 127 ? 19.347 2.541 -32.233 1.00 59.28 127 GLN A N 1
ATOM 956 C CA . GLN A 1 127 ? 19.338 1.754 -31.008 1.00 59.28 127 GLN A CA 1
ATOM 957 C C . GLN A 1 127 ? 18.854 2.635 -29.852 1.00 59.28 127 GLN A C 1
ATOM 959 O O . GLN A 1 127 ? 19.122 3.835 -29.798 1.00 59.28 127 GLN A O 1
ATOM 964 N N . TYR A 1 128 ? 18.138 2.021 -28.913 1.00 63.88 128 TYR A N 1
ATOM 965 C CA . TYR A 1 128 ? 17.645 2.694 -27.716 1.00 63.88 128 TYR A CA 1
ATOM 966 C C . TYR A 1 128 ? 18.552 2.372 -26.523 1.00 63.88 128 TYR A C 1
ATOM 968 O O . TYR A 1 128 ? 18.758 1.194 -26.186 1.00 63.88 128 TYR A O 1
ATOM 976 N N . SER A 1 129 ? 19.057 3.408 -25.862 1.00 61.91 129 SER A N 1
ATOM 977 C CA . SER A 1 129 ? 19.738 3.353 -24.567 1.00 61.91 129 SER A CA 1
ATOM 978 C C . SER A 1 129 ? 18.851 3.956 -23.486 1.00 61.91 129 SER A C 1
ATOM 980 O O . SER A 1 129 ? 18.122 4.900 -23.746 1.00 61.91 129 SER A O 1
ATOM 982 N N . PHE A 1 130 ? 18.881 3.416 -22.269 1.00 66.19 130 PHE A N 1
ATOM 983 C CA . PHE A 1 130 ? 18.3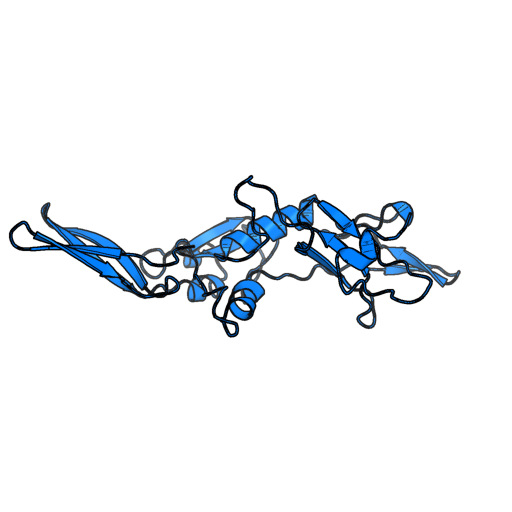13 4.143 -21.134 1.00 66.19 130 PHE A CA 1
ATOM 984 C C . PHE A 1 130 ? 19.251 5.302 -20.818 1.00 66.19 130 PHE A C 1
ATOM 986 O O . PHE A 1 130 ? 20.468 5.098 -20.764 1.00 66.19 130 PHE A O 1
ATOM 993 N N . LYS A 1 131 ? 18.694 6.492 -20.608 1.00 64.12 131 LYS A N 1
ATOM 994 C CA . LYS A 1 131 ? 19.444 7.564 -19.955 1.00 64.12 131 LYS A CA 1
ATOM 995 C C . LYS A 1 131 ? 19.740 7.117 -18.520 1.00 64.12 131 LYS A C 1
ATOM 997 O O . LYS A 1 131 ? 19.009 6.273 -18.002 1.00 64.12 131 LYS A O 1
ATOM 1002 N N . SER A 1 132 ? 20.836 7.597 -17.926 1.00 61.31 132 SER A N 1
ATOM 1003 C CA . SER A 1 132 ? 21.315 7.252 -16.568 1.00 61.31 132 SER A CA 1
ATOM 1004 C C . SER A 1 132 ? 20.198 6.782 -15.618 1.00 61.31 132 SER A C 1
ATOM 1006 O O . SER A 1 132 ? 19.195 7.476 -15.480 1.00 61.31 132 SER A O 1
ATOM 1008 N N . GLY A 1 133 ? 20.375 5.597 -15.015 1.00 62.12 133 GLY A N 1
ATOM 1009 C CA . GLY A 1 133 ? 19.300 4.757 -14.464 1.00 62.12 133 GLY A CA 1
ATOM 1010 C C . GLY A 1 133 ? 18.205 5.474 -13.664 1.00 62.12 133 GLY A C 1
ATOM 1011 O O . GLY A 1 133 ? 18.488 6.316 -12.817 1.00 62.12 133 GLY A O 1
ATOM 1012 N N . SER A 1 134 ? 16.948 5.080 -13.897 1.00 77.62 134 SER A N 1
ATOM 1013 C CA . SER A 1 134 ? 15.789 5.566 -13.137 1.00 77.62 134 SER A CA 1
ATOM 10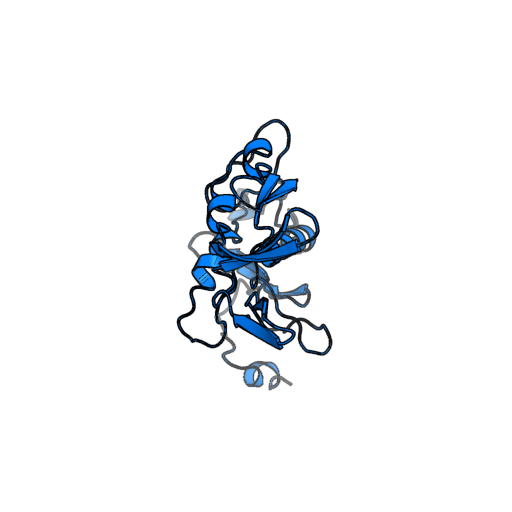14 C C . SER A 1 134 ? 15.728 4.950 -11.735 1.00 77.62 134 SER A C 1
ATOM 1016 O O . SER A 1 134 ? 16.438 3.987 -11.428 1.00 77.62 134 SER A O 1
ATOM 1018 N N . ALA A 1 135 ? 14.845 5.457 -10.870 1.00 83.38 135 ALA A N 1
ATOM 1019 C CA . ALA A 1 135 ? 14.635 4.893 -9.534 1.00 83.38 135 ALA A CA 1
ATOM 1020 C C . ALA A 1 135 ? 14.147 3.428 -9.567 1.00 83.38 135 ALA A C 1
ATOM 1022 O O . ALA A 1 135 ? 14.460 2.660 -8.662 1.00 83.38 135 ALA A O 1
ATOM 1023 N N . CYS A 1 136 ? 13.460 3.020 -10.640 1.00 84.50 136 CYS A N 1
ATOM 1024 C CA . CYS A 1 136 ? 12.778 1.728 -10.755 1.00 84.50 136 CYS A CA 1
ATOM 1025 C C . CYS A 1 136 ? 13.392 0.729 -11.741 1.00 84.50 136 CYS A C 1
ATOM 1027 O O . CYS A 1 136 ? 13.040 -0.447 -11.680 1.00 84.50 136 CYS A O 1
ATOM 1029 N N . ILE A 1 137 ? 14.282 1.144 -12.648 1.00 82.56 137 ILE A N 1
ATOM 1030 C CA . ILE A 1 137 ? 14.857 0.268 -13.682 1.00 82.56 137 ILE A CA 1
ATOM 1031 C C . ILE A 1 137 ? 16.386 0.238 -13.575 1.00 82.56 137 ILE A C 1
ATOM 1033 O O . ILE A 1 137 ? 17.041 1.263 -13.379 1.00 82.56 137 ILE A O 1
ATOM 1037 N N . ASN A 1 138 ? 16.960 -0.955 -13.711 1.00 76.69 138 ASN A N 1
ATOM 1038 C CA . ASN A 1 138 ? 18.395 -1.177 -13.864 1.00 76.69 138 ASN A CA 1
ATOM 1039 C C . ASN A 1 138 ? 18.849 -0.771 -15.277 1.00 76.69 138 ASN A C 1
ATOM 1041 O O . ASN A 1 138 ? 18.174 -1.045 -16.269 1.00 76.69 138 ASN A O 1
ATOM 1045 N N . GLY A 1 139 ? 19.997 -0.112 -15.389 1.00 67.94 139 GLY A N 1
ATOM 1046 C CA . GLY A 1 139 ? 20.541 0.347 -16.664 1.00 67.94 139 GLY A CA 1
ATOM 1047 C C . GLY A 1 139 ? 21.921 0.988 -16.489 1.00 67.94 139 GLY A C 1
ATOM 1048 O O . GLY A 1 139 ? 22.382 1.117 -15.357 1.00 67.94 139 GLY A O 1
ATOM 1049 N N . PRO A 1 140 ? 22.577 1.422 -17.583 1.00 59.91 140 PRO A N 1
ATOM 1050 C CA . PRO A 1 140 ? 22.059 1.477 -18.956 1.00 59.91 140 PRO A CA 1
ATOM 1051 C C . PRO A 1 140 ? 22.260 0.194 -19.791 1.00 59.91 140 PRO A C 1
ATOM 1053 O O . PRO A 1 140 ? 21.736 0.126 -20.915 1.00 59.91 140 PRO A O 1
ATOM 1056 N N . ASP A 1 141 ? 22.978 -0.816 -19.274 1.00 63.03 141 ASP A N 1
ATOM 1057 C CA . ASP A 1 141 ? 23.305 -2.047 -20.013 1.00 63.03 141 ASP A CA 1
ATOM 1058 C C . ASP A 1 141 ? 22.029 -2.781 -20.474 1.00 63.03 141 ASP A C 1
ATOM 1060 O O . ASP A 1 141 ? 21.232 -3.194 -19.629 1.00 63.03 141 ASP A O 1
ATOM 1064 N N . PRO A 1 142 ? 21.827 -2.984 -21.797 1.00 58.91 142 PRO A N 1
ATOM 1065 C CA . PRO A 1 142 ? 20.792 -3.844 -22.370 1.00 58.91 142 PRO A CA 1
ATOM 1066 C C . PRO A 1 142 ? 20.497 -5.154 -21.646 1.00 58.91 142 PRO A C 1
ATOM 1068 O O . PRO A 1 142 ? 19.327 -5.534 -21.572 1.00 58.91 142 PRO A O 1
ATOM 1071 N N . LYS A 1 143 ? 21.527 -5.829 -21.139 1.00 59.78 143 LYS A N 1
ATOM 1072 C CA . LYS A 1 143 ? 21.427 -7.138 -20.487 1.00 59.78 143 LYS A CA 1
ATOM 1073 C C . LYS A 1 143 ? 20.838 -7.057 -19.081 1.00 59.78 143 LYS A C 1
ATOM 1075 O O . LYS A 1 143 ? 20.275 -8.038 -18.611 1.00 59.78 143 LYS A O 1
ATOM 1080 N N . GLU A 1 144 ? 20.906 -5.889 -18.447 1.00 64.12 144 GLU A N 1
ATOM 1081 C CA . GLU A 1 144 ? 20.473 -5.679 -17.066 1.00 64.12 144 GLU A CA 1
ATOM 1082 C C . GLU A 1 144 ? 19.162 -4.887 -16.956 1.00 64.12 144 GLU A C 1
ATOM 1084 O O . GLU A 1 144 ? 18.725 -4.645 -15.839 1.00 64.12 144 GLU A O 1
ATOM 1089 N N . ARG A 1 145 ? 18.500 -4.534 -18.079 1.00 71.38 145 ARG A N 1
ATOM 1090 C CA . ARG A 1 145 ? 17.280 -3.682 -18.198 1.00 71.38 145 ARG A CA 1
ATOM 1091 C C . ARG A 1 145 ? 16.010 -4.235 -17.541 1.00 71.38 145 ARG A C 1
ATOM 1093 O O . ARG A 1 145 ? 14.977 -4.405 -18.192 1.00 71.38 145 ARG A O 1
ATOM 1100 N N . THR A 1 146 ? 16.092 -4.472 -16.247 1.00 76.12 146 THR A N 1
ATOM 1101 C CA . THR A 1 146 ? 15.117 -5.144 -15.395 1.00 76.12 146 THR A CA 1
ATOM 1102 C C . THR A 1 146 ? 14.555 -4.182 -14.356 1.00 76.12 146 THR A C 1
ATOM 1104 O O . THR A 1 146 ? 15.149 -3.142 -14.067 1.00 76.12 146 THR A O 1
ATOM 1107 N N . ILE A 1 147 ? 13.398 -4.521 -13.790 1.00 80.38 147 ILE A N 1
ATOM 1108 C CA . ILE A 1 147 ? 12.839 -3.787 -12.652 1.00 80.38 147 ILE A CA 1
ATOM 1109 C C . ILE A 1 147 ? 13.765 -3.977 -11.444 1.00 80.38 147 ILE A C 1
ATOM 1111 O O . ILE A 1 147 ? 14.152 -5.100 -11.120 1.00 80.38 147 ILE A O 1
ATOM 1115 N N . LYS A 1 148 ? 14.111 -2.880 -10.767 1.00 82.44 148 LYS A N 1
ATOM 1116 C CA . LYS A 1 148 ? 14.879 -2.895 -9.522 1.00 82.44 148 LYS A CA 1
ATOM 1117 C C . LYS A 1 148 ? 14.065 -3.584 -8.434 1.00 82.44 148 LYS A C 1
ATOM 1119 O O . LYS A 1 148 ? 13.027 -3.074 -8.016 1.00 82.44 148 LYS A O 1
ATOM 1124 N N . ALA A 1 149 ? 14.565 -4.713 -7.935 1.00 78.62 149 ALA A N 1
ATOM 1125 C CA . ALA A 1 149 ? 13.928 -5.431 -6.834 1.00 78.62 149 ALA A CA 1
ATOM 1126 C C . ALA A 1 149 ? 13.800 -4.556 -5.573 1.00 78.62 149 ALA A C 1
ATOM 1128 O O . ALA A 1 149 ? 12.784 -4.622 -4.893 1.00 78.62 149 ALA A O 1
ATOM 1129 N N . SER A 1 150 ? 14.784 -3.691 -5.293 1.00 78.94 150 SER A N 1
ATOM 1130 C CA . SER A 1 150 ? 14.730 -2.740 -4.173 1.00 78.94 150 SER A CA 1
ATOM 1131 C C . SER A 1 150 ? 13.540 -1.786 -4.280 1.00 78.94 150 SER A C 1
ATOM 1133 O O . SER A 1 150 ? 12.767 -1.668 -3.335 1.00 78.94 150 SER A O 1
ATOM 1135 N N . TRP A 1 151 ? 13.351 -1.176 -5.451 1.00 83.44 151 TRP A N 1
ATOM 1136 C CA . TRP A 1 151 ? 12.220 -0.294 -5.724 1.00 83.44 151 TRP A CA 1
ATOM 1137 C C . TRP A 1 151 ? 10.888 -1.039 -5.624 1.00 83.44 151 TRP A C 1
ATOM 1139 O O . TRP A 1 151 ? 9.965 -0.584 -4.957 1.00 83.44 151 TRP A O 1
ATOM 1149 N N . ALA A 1 152 ? 10.791 -2.219 -6.238 1.00 83.12 152 ALA A N 1
ATOM 1150 C CA . ALA A 1 152 ? 9.564 -3.002 -6.195 1.00 83.12 152 ALA A CA 1
ATOM 1151 C C . ALA A 1 152 ? 9.206 -3.463 -4.775 1.00 83.12 152 ALA A C 1
ATOM 1153 O O . ALA A 1 152 ? 8.032 -3.464 -4.418 1.00 83.12 152 ALA A O 1
ATOM 1154 N N . ASN A 1 153 ? 10.198 -3.812 -3.953 1.00 79.44 153 ASN A N 1
ATOM 1155 C CA . ASN A 1 153 ? 9.987 -4.159 -2.549 1.00 79.44 153 ASN A CA 1
ATOM 1156 C C . ASN A 1 153 ? 9.506 -2.956 -1.732 1.00 79.44 153 ASN A C 1
ATOM 1158 O O . ASN A 1 153 ? 8.614 -3.112 -0.900 1.00 79.44 153 ASN A O 1
ATOM 1162 N N . GLU A 1 154 ? 10.049 -1.762 -1.983 1.00 78.94 154 GLU A N 1
ATOM 1163 C CA . GLU A 1 154 ? 9.576 -0.522 -1.360 1.00 78.94 154 GLU A CA 1
ATOM 1164 C C . GLU A 1 154 ? 8.119 -0.233 -1.746 1.00 78.94 154 GLU A C 1
ATOM 1166 O O . GLU A 1 154 ? 7.279 -0.006 -0.873 1.00 78.94 154 GLU A O 1
ATOM 1171 N N . MET A 1 155 ? 7.781 -0.351 -3.034 1.00 81.69 155 MET A N 1
ATOM 1172 C CA . MET A 1 155 ? 6.402 -0.173 -3.502 1.00 81.69 155 MET A CA 1
ATOM 1173 C C . MET A 1 155 ? 5.461 -1.223 -2.954 1.00 81.69 155 MET A C 1
ATOM 1175 O O . MET A 1 155 ? 4.334 -0.906 -2.582 1.00 81.69 155 MET A O 1
ATOM 1179 N N . ASN A 1 156 ? 5.929 -2.459 -2.833 1.00 79.06 156 ASN A N 1
ATOM 1180 C CA . ASN A 1 156 ? 5.141 -3.513 -2.241 1.00 79.06 156 ASN A CA 1
ATOM 1181 C C . ASN A 1 156 ? 4.876 -3.270 -0.750 1.00 79.06 156 ASN A C 1
ATOM 1183 O O . ASN A 1 156 ? 3.745 -3.423 -0.293 1.00 79.06 156 ASN A O 1
ATOM 1187 N N . SER A 1 157 ? 5.906 -2.847 -0.009 1.00 78.88 157 SER A N 1
ATOM 1188 C CA . SER A 1 157 ? 5.781 -2.425 1.388 1.00 78.88 157 SER A CA 1
ATOM 1189 C C . SER A 1 157 ? 4.743 -1.313 1.513 1.00 78.88 157 SER A C 1
ATOM 1191 O O . SER A 1 157 ? 3.847 -1.383 2.343 1.00 78.88 157 SER A O 1
ATOM 1193 N N . ARG A 1 158 ? 4.770 -0.332 0.615 1.00 80.25 158 ARG A N 1
ATOM 1194 C CA . ARG A 1 158 ? 3.756 0.721 0.552 1.00 80.25 158 ARG A CA 1
ATOM 1195 C C . ARG A 1 158 ? 2.353 0.189 0.234 1.00 80.25 158 ARG A C 1
ATOM 1197 O O . ARG A 1 158 ? 1.399 0.603 0.887 1.00 80.25 158 ARG A O 1
ATOM 1204 N N . CYS A 1 159 ? 2.209 -0.733 -0.719 1.00 80.00 159 CYS A N 1
ATOM 1205 C CA . CYS A 1 159 ? 0.927 -1.358 -1.053 1.00 80.00 159 CYS A CA 1
ATOM 1206 C C . CYS A 1 159 ? 0.283 -2.013 0.169 1.00 80.00 159 CYS A C 1
ATOM 1208 O O . CYS A 1 159 ? -0.881 -1.746 0.454 1.00 80.00 159 CYS A O 1
ATOM 1210 N N . ILE A 1 160 ? 1.032 -2.808 0.935 1.00 79.50 160 ILE A N 1
ATOM 1211 C CA . ILE A 1 160 ? 0.481 -3.493 2.115 1.00 79.50 160 ILE A CA 1
ATOM 1212 C C . ILE A 1 160 ? 0.075 -2.521 3.240 1.00 79.50 160 ILE A C 1
ATOM 1214 O O . ILE A 1 160 ? -0.800 -2.853 4.035 1.00 79.50 160 ILE A O 1
ATOM 1218 N N . GLN A 1 161 ? 0.623 -1.298 3.285 1.00 79.19 161 GLN A N 1
ATOM 1219 C CA . GLN A 1 161 ? 0.202 -0.269 4.252 1.00 79.19 161 GLN A CA 1
ATOM 1220 C C . GLN A 1 161 ? -1.175 0.345 3.948 1.00 79.19 161 GLN A C 1
ATOM 1222 O O . GLN A 1 161 ? -1.701 1.093 4.767 1.00 79.19 161 GLN A O 1
ATOM 1227 N N . VAL A 1 162 ? -1.765 0.075 2.778 1.00 80.19 162 VAL A N 1
ATOM 1228 C CA . VAL A 1 162 ? -3.120 0.534 2.406 1.00 80.19 162 VAL A CA 1
ATOM 1229 C C . VAL A 1 162 ? -4.197 -0.502 2.774 1.00 80.19 162 VAL A C 1
ATOM 1231 O O . VAL A 1 162 ? -5.386 -0.303 2.532 1.00 80.19 162 VAL A O 1
ATOM 1234 N N . GLY A 1 163 ? -3.801 -1.588 3.444 1.00 80.50 163 GLY A N 1
ATOM 1235 C CA . GLY A 1 163 ? -4.696 -2.595 3.999 1.00 80.50 163 GLY A CA 1
ATOM 1236 C C . GLY A 1 163 ? -4.518 -3.932 3.314 1.00 80.50 163 GLY A C 1
ATOM 1237 O O . GLY A 1 163 ? -3.421 -4.478 3.253 1.00 80.50 163 GLY A O 1
ATOM 1238 N N . ASP A 1 164 ? -5.601 -4.472 2.766 1.00 79.12 164 ASP A N 1
ATOM 1239 C CA . ASP A 1 164 ? -5.591 -5.811 2.178 1.00 79.12 164 ASP A CA 1
ATOM 1240 C C . ASP A 1 164 ? -4.989 -5.826 0.753 1.00 79.12 164 ASP A C 1
ATOM 1242 O O . ASP A 1 164 ? -5.250 -6.739 -0.026 1.00 79.12 164 ASP A O 1
ATOM 1246 N N . CYS A 1 165 ? -4.107 -4.883 0.421 1.00 79.00 165 CYS A N 1
ATOM 1247 C CA . CYS A 1 165 ? -3.412 -4.791 -0.864 1.00 79.00 165 CYS A CA 1
ATOM 1248 C C . CYS A 1 165 ? -2.092 -5.585 -0.873 1.00 79.00 165 CYS A C 1
ATOM 1250 O O . CYS A 1 165 ? -1.670 -6.136 0.146 1.00 79.00 165 CYS A O 1
ATOM 1252 N N . GLY A 1 166 ? -1.458 -5.685 -2.043 1.00 77.94 166 GLY A N 1
ATOM 1253 C CA . GLY A 1 166 ? -0.195 -6.404 -2.224 1.00 77.94 166 GLY A CA 1
ATOM 1254 C C . GLY A 1 166 ? -0.329 -7.937 -2.295 1.00 77.94 166 GLY A C 1
ATOM 1255 O O . GLY A 1 166 ? -1.428 -8.489 -2.151 1.00 77.94 166 GLY A O 1
ATOM 1256 N N . PRO A 1 167 ? 0.794 -8.634 -2.533 1.00 77.44 167 PRO A N 1
ATOM 1257 C CA . PRO A 1 167 ? 0.846 -10.066 -2.705 1.00 77.44 167 PRO A CA 1
ATOM 1258 C C . PRO A 1 167 ? 0.440 -10.781 -1.418 1.00 77.44 167 PRO A C 1
ATOM 1260 O O . PRO A 1 167 ? 0.760 -10.363 -0.303 1.00 77.44 167 PRO A O 1
ATOM 1263 N N . LYS A 1 168 ? -0.292 -11.878 -1.584 1.00 75.06 168 LYS A N 1
ATOM 1264 C CA . LYS A 1 168 ? -0.796 -12.721 -0.506 1.00 75.06 168 LYS A CA 1
ATOM 1265 C C . LYS A 1 168 ? 0.072 -13.951 -0.352 1.00 75.06 168 LYS A C 1
ATOM 1267 O O . LYS A 1 168 ? 0.404 -14.612 -1.338 1.00 75.06 168 LYS A O 1
ATOM 1272 N N . LEU A 1 169 ? 0.377 -14.250 0.904 1.00 75.25 169 LEU A N 1
ATOM 1273 C CA . LEU A 1 169 ? 1.080 -15.455 1.304 1.00 75.25 169 LEU A CA 1
ATOM 1274 C C . LEU A 1 169 ? 0.070 -16.580 1.539 1.00 75.25 169 LEU A C 1
ATOM 1276 O O . LEU A 1 169 ? -1.025 -16.352 2.057 1.00 75.25 169 LEU A O 1
ATOM 1280 N N . ASN A 1 170 ? 0.441 -17.795 1.155 1.00 75.12 170 ASN A N 1
ATOM 1281 C CA . ASN A 1 170 ? -0.297 -18.998 1.516 1.00 75.12 170 ASN A CA 1
ATOM 1282 C C . ASN A 1 170 ? -0.042 -19.378 2.992 1.00 75.12 170 ASN A C 1
ATOM 1284 O O . ASN A 1 170 ? 0.718 -18.719 3.703 1.00 75.12 170 ASN A O 1
ATOM 1288 N N . TYR A 1 171 ? -0.651 -20.472 3.457 1.00 79.00 171 TYR A N 1
ATOM 1289 C CA . TYR A 1 171 ? -0.482 -20.961 4.834 1.00 79.00 171 TYR A CA 1
ATOM 1290 C C . TYR A 1 171 ? 0.963 -21.378 5.181 1.00 79.00 171 TYR A C 1
ATOM 1292 O O . TYR A 1 171 ? 1.286 -21.529 6.355 1.00 79.00 171 TYR A O 1
ATOM 1300 N N . LEU A 1 172 ? 1.834 -21.545 4.179 1.00 81.44 172 LEU A N 1
ATOM 1301 C CA . LEU A 1 172 ? 3.268 -21.814 4.330 1.00 81.44 172 LEU A CA 1
ATOM 1302 C C . LEU A 1 172 ? 4.111 -20.526 4.329 1.00 81.44 172 LEU A C 1
ATOM 1304 O O . LEU A 1 172 ? 5.337 -20.597 4.320 1.00 81.44 172 LEU A O 1
ATOM 1308 N N . GLY A 1 173 ? 3.479 -19.349 4.291 1.00 76.69 173 GLY A N 1
ATOM 1309 C CA . GLY A 1 173 ? 4.171 -18.063 4.215 1.00 76.69 173 GLY A CA 1
ATOM 1310 C C . GLY A 1 173 ? 4.786 -17.766 2.845 1.00 76.69 173 GLY A C 1
ATOM 1311 O O . GLY A 1 173 ? 5.589 -16.846 2.730 1.00 76.69 173 GLY A O 1
ATOM 1312 N N . GLN A 1 174 ? 4.431 -18.524 1.805 1.00 75.69 174 GLN A N 1
ATOM 1313 C CA . GLN A 1 174 ? 4.984 -18.349 0.462 1.00 75.69 174 GLN A CA 1
ATOM 1314 C C . GLN A 1 174 ? 4.041 -17.512 -0.411 1.00 75.69 174 GLN A C 1
ATOM 1316 O O . GLN A 1 174 ? 2.829 -17.757 -0.402 1.00 75.69 174 GLN A O 1
ATOM 1321 N N . PRO A 1 175 ? 4.561 -16.535 -1.175 1.00 72.38 175 PRO A N 1
ATOM 1322 C CA . PRO A 1 175 ? 3.753 -15.777 -2.119 1.00 72.38 175 PRO A CA 1
ATOM 1323 C C . PRO A 1 175 ? 3.301 -16.668 -3.282 1.00 72.38 175 PRO A C 1
ATOM 1325 O O . PRO A 1 175 ? 3.973 -17.630 -3.644 1.00 72.38 175 PRO A O 1
ATOM 1328 N N . GLY A 1 176 ? 2.156 -16.350 -3.884 1.00 68.06 176 GLY A N 1
ATOM 1329 C CA . GLY A 1 176 ? 1.670 -17.090 -5.048 1.00 68.06 176 GLY A CA 1
ATOM 1330 C C . GLY A 1 176 ? 2.362 -16.660 -6.343 1.00 68.06 176 GLY A C 1
ATOM 1331 O O . GLY A 1 176 ? 2.273 -15.499 -6.718 1.00 68.06 176 GLY A O 1
ATOM 1332 N N . ASP A 1 177 ? 2.937 -17.599 -7.095 1.00 64.62 177 ASP A N 1
ATOM 1333 C CA . ASP A 1 177 ? 3.696 -17.361 -8.341 1.00 64.62 177 ASP A CA 1
ATOM 1334 C C . ASP A 1 177 ? 2.959 -16.596 -9.466 1.00 64.62 177 ASP A C 1
ATOM 1336 O O . ASP A 1 177 ? 3.575 -16.219 -10.467 1.00 64.62 177 ASP A O 1
ATOM 1340 N N . MET A 1 178 ? 1.639 -16.404 -9.378 1.00 67.31 178 MET A N 1
ATOM 1341 C CA . MET A 1 178 ? 0.866 -15.619 -10.358 1.00 67.31 178 MET A CA 1
ATOM 1342 C C . MET A 1 178 ? 0.737 -14.141 -9.992 1.00 67.31 178 MET A C 1
ATOM 1344 O O . MET A 1 178 ? 0.262 -13.361 -10.813 1.00 67.31 178 MET A O 1
ATOM 1348 N N . GLN A 1 179 ? 1.112 -13.747 -8.776 1.00 73.50 179 GLN A N 1
ATOM 1349 C CA . GLN A 1 179 ? 0.883 -12.384 -8.319 1.00 73.50 179 GLN A CA 1
ATOM 1350 C C . GLN A 1 179 ? 1.942 -11.453 -8.907 1.00 73.50 179 GLN A C 1
ATOM 1352 O O . GLN A 1 179 ? 3.147 -11.680 -8.785 1.00 73.50 179 GLN A O 1
ATOM 1357 N N . VAL A 1 180 ? 1.471 -10.401 -9.569 1.00 79.06 180 VAL A N 1
ATOM 1358 C CA . VAL A 1 180 ? 2.309 -9.365 -10.172 1.00 79.06 180 VAL A CA 1
ATOM 1359 C C . VAL A 1 180 ? 2.541 -8.264 -9.146 1.00 79.06 180 VAL A C 1
ATOM 1361 O O . VAL A 1 180 ? 1.592 -7.774 -8.542 1.00 79.06 180 VAL A O 1
ATOM 1364 N N . VAL A 1 181 ? 3.803 -7.880 -8.959 1.00 80.50 181 VAL A N 1
ATOM 1365 C CA . VAL A 1 181 ? 4.206 -6.793 -8.050 1.00 80.50 181 VAL A CA 1
ATOM 1366 C C . VAL A 1 181 ? 4.518 -5.517 -8.823 1.00 80.50 181 VAL A C 1
ATOM 1368 O O . VAL A 1 181 ? 4.206 -4.426 -8.361 1.00 80.50 181 VAL A O 1
ATOM 1371 N N . ALA A 1 182 ? 5.115 -5.642 -10.008 1.00 83.44 182 ALA A N 1
ATOM 1372 C CA . ALA A 1 182 ? 5.398 -4.507 -10.874 1.00 83.44 182 ALA A CA 1
ATOM 1373 C C . ALA A 1 182 ? 5.383 -4.919 -12.348 1.00 83.44 182 ALA A C 1
ATOM 1375 O O . ALA A 1 182 ? 5.746 -6.042 -12.704 1.00 83.44 182 ALA A O 1
ATOM 1376 N N . GLU A 1 183 ? 5.003 -3.979 -13.206 1.00 84.56 183 GLU A N 1
ATOM 1377 C CA . GLU A 1 183 ? 4.979 -4.145 -14.654 1.00 84.56 183 GLU A CA 1
ATOM 1378 C C . GLU A 1 183 ? 5.686 -2.961 -15.315 1.00 84.56 183 GLU A C 1
ATOM 1380 O O . GLU A 1 183 ? 5.394 -1.800 -15.032 1.00 84.56 183 GLU A O 1
ATOM 1385 N N . LYS A 1 184 ? 6.628 -3.254 -16.214 1.00 79.31 184 LYS A N 1
ATOM 1386 C CA . LYS A 1 184 ? 7.270 -2.248 -17.056 1.00 79.31 184 LYS A CA 1
ATOM 1387 C C . LYS A 1 184 ? 6.393 -2.012 -18.277 1.00 79.31 184 LYS A C 1
ATOM 1389 O O . LYS A 1 184 ? 6.167 -2.933 -19.054 1.00 79.31 184 LYS A O 1
ATOM 1394 N N . VAL A 1 185 ? 5.971 -0.774 -18.504 1.00 74.00 185 VAL A N 1
ATOM 1395 C CA . VAL A 1 185 ? 5.246 -0.379 -19.720 1.00 74.00 185 VAL A CA 1
ATOM 1396 C C . VAL A 1 185 ? 6.188 0.412 -20.628 1.00 74.00 185 VAL A C 1
ATOM 1398 O O . VAL A 1 185 ? 6.939 1.270 -20.164 1.00 74.00 185 VAL A O 1
ATOM 1401 N N . LEU A 1 186 ? 6.208 0.077 -21.919 1.00 68.88 186 LEU A N 1
ATOM 1402 C CA . LEU A 1 186 ? 6.973 0.776 -22.954 1.00 68.88 186 LEU A CA 1
ATOM 1403 C C . LEU A 1 186 ? 6.087 1.810 -23.671 1.00 68.88 186 LEU A C 1
ATOM 1405 O O . LEU A 1 186 ? 4.857 1.772 -23.586 1.00 68.88 186 LEU A O 1
ATOM 1409 N N . SER A 1 187 ? 6.707 2.709 -24.440 1.00 61.62 187 SER A N 1
ATOM 1410 C CA . SER A 1 187 ? 5.988 3.665 -25.292 1.00 61.62 187 SER A CA 1
ATOM 1411 C C . SER A 1 187 ? 4.953 2.964 -26.186 1.00 61.62 187 SER A C 1
ATOM 1413 O O . SER A 1 187 ? 5.230 1.910 -26.758 1.00 61.62 187 SER A O 1
ATOM 1415 N N . GLY A 1 188 ? 3.759 3.552 -26.304 1.00 60.19 188 GLY A N 1
ATOM 1416 C CA . GLY A 1 188 ? 2.644 2.971 -27.064 1.00 60.19 188 GLY A CA 1
ATOM 1417 C C . GLY A 1 188 ? 1.842 1.895 -26.318 1.00 60.19 188 GLY A C 1
ATOM 1418 O O . GLY A 1 188 ? 1.036 1.214 -26.941 1.00 60.19 188 GLY A O 1
ATOM 1419 N N . GLY A 1 189 ? 2.054 1.726 -25.006 1.00 60.50 189 GLY A N 1
ATOM 1420 C CA . GLY A 1 189 ? 1.277 0.803 -24.164 1.00 60.50 189 GLY A CA 1
ATOM 1421 C C . GLY A 1 189 ? 1.720 -0.660 -24.249 1.00 60.50 189 GLY A C 1
ATOM 1422 O O . GLY A 1 189 ? 1.051 -1.541 -23.710 1.00 60.50 189 GLY A O 1
ATOM 1423 N N . ALA A 1 190 ? 2.844 -0.944 -24.913 1.00 61.84 190 ALA A N 1
ATOM 1424 C CA . ALA A 1 190 ? 3.377 -2.297 -24.997 1.00 61.84 190 ALA A CA 1
ATOM 1425 C C . ALA A 1 190 ? 3.894 -2.763 -23.625 1.00 61.84 190 ALA A C 1
ATOM 1427 O O . ALA A 1 190 ? 4.736 -2.104 -23.009 1.00 61.84 190 ALA A O 1
ATOM 1428 N N . LYS A 1 191 ? 3.407 -3.921 -23.166 1.00 67.12 191 LYS A N 1
ATOM 1429 C CA . LYS A 1 191 ? 3.858 -4.561 -21.925 1.00 67.12 191 LYS A CA 1
ATOM 1430 C C . LYS A 1 191 ? 5.292 -5.071 -22.089 1.00 67.12 191 LYS A C 1
ATOM 1432 O O . LYS A 1 191 ? 5.616 -5.726 -23.080 1.00 67.12 191 LYS A O 1
ATOM 1437 N N . GLY A 1 192 ? 6.143 -4.698 -21.143 1.00 72.06 192 GLY A N 1
ATOM 1438 C CA . GLY A 1 192 ? 7.522 -5.136 -20.994 1.00 72.06 192 GLY A CA 1
ATOM 1439 C C . GLY A 1 192 ? 7.641 -6.194 -19.894 1.00 72.06 192 GLY A C 1
ATOM 1440 O O . GLY A 1 192 ? 6.765 -7.030 -19.700 1.00 72.06 192 GLY A O 1
ATOM 1441 N N . ASP A 1 193 ? 8.746 -6.149 -19.157 1.00 76.81 193 ASP A N 1
ATOM 1442 C CA . ASP A 1 193 ? 9.018 -7.077 -18.063 1.00 76.81 193 ASP A CA 1
ATOM 1443 C C . ASP A 1 193 ? 7.960 -7.024 -16.954 1.00 76.81 193 ASP A C 1
ATOM 1445 O O . ASP A 1 193 ? 7.502 -5.951 -16.555 1.00 76.81 193 ASP A O 1
ATOM 1449 N N . ILE A 1 194 ? 7.657 -8.194 -16.402 1.00 79.75 194 ILE A N 1
ATOM 1450 C CA . ILE A 1 194 ? 6.765 -8.368 -15.260 1.00 79.75 194 ILE A CA 1
ATOM 1451 C C . ILE A 1 194 ? 7.590 -8.921 -14.103 1.00 79.75 194 ILE A C 1
ATOM 1453 O O . ILE A 1 194 ? 8.227 -9.966 -14.244 1.00 79.75 194 ILE A O 1
ATOM 1457 N N . LEU A 1 195 ? 7.561 -8.244 -12.958 1.00 80.06 195 LEU A N 1
ATOM 1458 C CA . LEU A 1 195 ? 8.113 -8.760 -11.712 1.00 80.06 195 LEU A CA 1
ATOM 1459 C C . LEU A 1 195 ? 7.004 -9.448 -10.915 1.00 80.06 195 LEU A C 1
ATOM 1461 O O . LEU A 1 195 ? 5.996 -8.829 -10.559 1.00 80.06 195 LEU A O 1
ATOM 1465 N N . LYS A 1 196 ? 7.211 -10.731 -10.629 1.00 80.50 196 LYS A N 1
ATOM 1466 C CA . LYS A 1 196 ? 6.322 -11.546 -9.806 1.00 80.50 196 LYS A CA 1
ATOM 1467 C C . LYS A 1 196 ? 6.663 -11.436 -8.323 1.00 80.50 196 LYS A C 1
ATOM 1469 O O . LYS A 1 196 ? 7.768 -11.054 -7.943 1.00 80.50 196 LYS A O 1
ATOM 1474 N N . SER A 1 197 ? 5.711 -11.814 -7.480 1.00 74.38 197 SER A N 1
ATOM 1475 C CA . SER A 1 197 ? 5.845 -11.814 -6.019 1.00 74.38 197 SER A CA 1
ATOM 1476 C C . SER A 1 197 ? 6.872 -12.802 -5.470 1.00 74.38 197 SER A C 1
ATOM 1478 O O . SER A 1 197 ? 7.316 -12.642 -4.340 1.00 74.38 197 SER A O 1
ATOM 1480 N N . ASP A 1 198 ? 7.256 -13.815 -6.248 1.00 72.25 198 ASP A N 1
ATOM 1481 C CA . ASP A 1 198 ? 8.353 -14.738 -5.933 1.00 72.25 198 ASP A CA 1
ATOM 1482 C C . ASP A 1 198 ? 9.737 -14.167 -6.314 1.00 72.25 198 ASP A C 1
ATOM 1484 O O . ASP A 1 198 ? 10.749 -14.860 -6.225 1.00 72.25 198 ASP A O 1
ATOM 1488 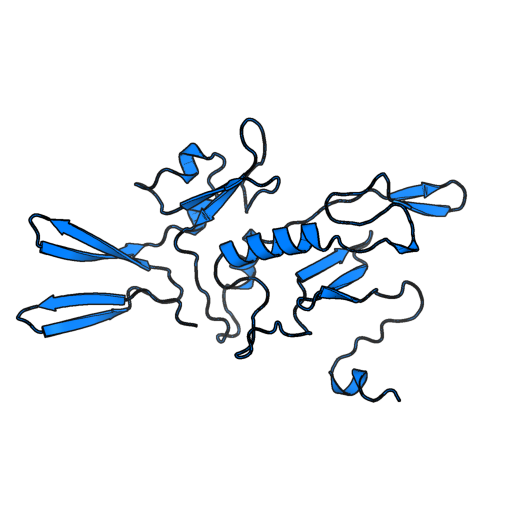N N . GLY A 1 199 ? 9.785 -12.909 -6.769 1.00 71.69 199 GLY A N 1
ATOM 1489 C CA . GLY A 1 199 ? 10.994 -12.225 -7.219 1.00 71.69 199 GLY A CA 1
ATOM 1490 C C . GLY A 1 199 ? 11.421 -12.579 -8.644 1.00 71.69 199 GLY A C 1
ATOM 1491 O O . GLY A 1 199 ? 12.384 -11.996 -9.148 1.00 71.69 199 GLY A O 1
ATOM 1492 N N . LYS A 1 200 ? 10.727 -13.499 -9.330 1.00 75.31 200 LYS A N 1
ATOM 1493 C CA . LYS A 1 200 ? 11.062 -13.850 -10.713 1.00 75.31 200 LYS A CA 1
ATOM 1494 C C . LYS A 1 200 ? 10.621 -12.746 -11.665 1.00 75.31 200 LYS A C 1
ATOM 1496 O O . LYS A 1 200 ? 9.495 -12.250 -11.610 1.00 75.31 200 LYS A O 1
ATOM 1501 N N . ILE A 1 201 ? 11.503 -12.409 -12.599 1.00 72.69 201 ILE A N 1
ATOM 1502 C CA . ILE A 1 201 ? 11.204 -11.480 -13.687 1.00 72.69 201 ILE A CA 1
ATOM 1503 C C . ILE A 1 201 ? 10.864 -12.283 -14.936 1.00 72.69 201 ILE A C 1
ATOM 1505 O O . ILE A 1 201 ? 11.673 -13.072 -15.422 1.00 72.69 201 ILE A O 1
ATOM 1509 N N . ILE A 1 202 ? 9.674 -12.051 -15.483 1.00 72.62 202 ILE A N 1
ATOM 1510 C CA . ILE A 1 202 ? 9.298 -12.526 -16.810 1.00 72.62 202 ILE A CA 1
ATOM 1511 C C . ILE A 1 202 ? 9.605 -11.415 -17.800 1.00 72.62 202 ILE A C 1
ATOM 1513 O O . ILE A 1 202 ? 8.930 -10.389 -17.829 1.00 72.62 202 ILE A O 1
ATOM 1517 N N . GLN A 1 203 ? 10.615 -11.628 -18.637 1.00 65.88 203 GLN A N 1
ATOM 1518 C CA . GLN A 1 203 ? 10.867 -10.761 -19.779 1.00 65.88 203 GLN A CA 1
ATOM 1519 C C . GLN A 1 203 ? 9.870 -11.099 -20.889 1.00 65.88 203 GLN A C 1
ATOM 1521 O O . GLN A 1 203 ? 9.890 -12.200 -21.443 1.00 65.88 203 GLN A O 1
ATOM 1526 N N . THR A 1 204 ? 9.005 -10.154 -21.254 1.00 58.44 204 THR A N 1
ATOM 1527 C CA . THR A 1 204 ? 8.251 -10.263 -22.506 1.00 58.44 204 THR A CA 1
ATOM 1528 C C . THR A 1 204 ? 9.244 -10.123 -23.652 1.00 58.44 204 THR A C 1
ATOM 1530 O O . THR A 1 204 ? 9.808 -9.050 -23.889 1.00 58.44 204 THR A O 1
ATOM 1533 N N . ASN A 1 205 ? 9.517 -11.231 -24.334 1.00 45.16 205 ASN A N 1
ATOM 1534 C CA . ASN A 1 205 ? 10.494 -11.263 -25.408 1.00 45.16 205 ASN A CA 1
ATOM 1535 C C . ASN A 1 205 ? 10.063 -10.288 -26.519 1.00 45.16 205 ASN A C 1
ATOM 1537 O O . ASN A 1 205 ? 8.962 -10.401 -27.055 1.00 45.16 205 ASN A O 1
ATOM 1541 N N . ARG A 1 206 ? 10.924 -9.317 -26.862 1.00 49.75 206 ARG A N 1
ATOM 1542 C CA . ARG A 1 206 ? 10.630 -8.265 -27.860 1.00 49.75 206 ARG A CA 1
ATOM 1543 C C . ARG A 1 206 ? 10.426 -8.808 -29.278 1.00 49.75 206 ARG A C 1
ATOM 1545 O O . ARG A 1 206 ? 9.984 -8.065 -30.145 1.00 49.75 206 ARG A O 1
ATOM 1552 N N . ASN A 1 207 ? 10.733 -10.084 -29.515 1.00 38.25 207 ASN A N 1
ATOM 1553 C CA . ASN A 1 207 ? 10.609 -10.731 -30.811 1.00 38.25 207 ASN A CA 1
ATOM 1554 C C . ASN A 1 207 ? 9.808 -12.037 -30.704 1.00 38.25 207 ASN A C 1
ATOM 1556 O O . ASN A 1 207 ? 10.210 -12.963 -30.005 1.00 38.25 207 ASN A O 1
ATOM 1560 N N . LYS A 1 208 ? 8.743 -12.100 -31.516 1.00 36.47 208 LYS A N 1
ATOM 1561 C CA . LYS A 1 208 ? 7.788 -13.199 -31.758 1.00 36.47 208 LYS A CA 1
ATOM 1562 C C . LYS A 1 208 ? 6.650 -13.333 -30.742 1.00 36.47 208 LYS A C 1
ATOM 1564 O O . LYS A 1 208 ? 6.809 -13.914 -29.680 1.00 36.47 208 LYS A O 1
ATOM 1569 N N . VAL A 1 209 ? 5.486 -12.855 -31.198 1.00 36.88 209 VAL A N 1
ATOM 1570 C CA . VAL A 1 209 ? 4.134 -13.392 -30.969 1.00 36.88 209 VAL A CA 1
ATOM 1571 C C . VAL A 1 209 ? 3.896 -13.916 -29.554 1.00 36.88 209 VAL A C 1
ATOM 1573 O O . VAL A 1 209 ? 4.242 -15.050 -29.229 1.00 36.88 209 VAL A O 1
ATOM 1576 N N . LEU A 1 210 ? 3.227 -13.079 -28.759 1.00 39.97 210 LEU A N 1
ATOM 1577 C CA . LEU A 1 210 ? 2.483 -13.437 -27.554 1.00 39.97 210 LEU A CA 1
ATOM 1578 C C . LEU A 1 210 ? 1.913 -14.862 -27.645 1.00 39.97 210 LEU A C 1
ATOM 1580 O O . LEU A 1 210 ? 0.868 -15.087 -28.251 1.00 39.97 210 LEU A O 1
ATOM 1584 N N . LYS A 1 211 ? 2.564 -15.828 -26.995 1.00 36.47 211 LYS A N 1
ATOM 1585 C CA . LYS A 1 211 ? 1.827 -16.953 -26.425 1.00 36.47 211 LYS A CA 1
ATOM 1586 C C . LYS A 1 211 ? 1.437 -16.526 -25.025 1.00 36.47 211 LYS A C 1
ATOM 1588 O O . LYS A 1 211 ? 2.215 -16.638 -24.086 1.00 36.47 211 LYS A O 1
ATOM 1593 N N . ILE A 1 212 ? 0.245 -15.947 -24.933 1.00 40.78 212 ILE A N 1
ATOM 1594 C CA . ILE A 1 212 ? -0.453 -15.781 -23.665 1.00 40.78 212 ILE A CA 1
ATOM 1595 C C . ILE A 1 212 ? -0.690 -17.202 -23.148 1.00 40.78 212 ILE A C 1
ATOM 1597 O O . ILE A 1 212 ? -1.356 -17.997 -23.811 1.00 40.78 212 ILE A O 1
ATOM 1601 N N . PHE A 1 213 ? -0.070 -17.557 -22.026 1.00 37.41 213 PHE A N 1
ATOM 1602 C CA . PHE A 1 213 ? -0.343 -18.825 -21.361 1.00 37.41 213 PHE A CA 1
ATOM 1603 C C . PHE A 1 213 ? -1.620 -18.636 -20.549 1.00 37.41 213 PHE A C 1
ATOM 1605 O O . PHE A 1 213 ? -1.614 -17.944 -19.535 1.00 37.41 213 PHE A O 1
ATOM 1612 N N . ASN A 1 214 ? -2.720 -19.218 -21.023 1.00 38.66 214 ASN A N 1
ATOM 1613 C CA . ASN A 1 214 ? -4.020 -19.106 -20.362 1.00 38.66 214 ASN A CA 1
ATOM 1614 C C . ASN A 1 214 ? -4.177 -20.125 -19.219 1.00 38.66 214 ASN A C 1
ATOM 1616 O O . ASN A 1 214 ? -5.201 -20.129 -18.540 1.00 38.66 214 ASN A O 1
ATOM 1620 N N . SER A 1 215 ? -3.185 -20.999 -18.991 1.00 39.09 215 SER A N 1
ATOM 1621 C CA . SER A 1 215 ? -3.195 -21.945 -17.876 1.00 39.09 215 SER A CA 1
ATOM 1622 C C . SER A 1 215 ? -1.801 -22.450 -17.476 1.00 39.09 215 SER A C 1
ATOM 1624 O O . SER A 1 215 ? -0.876 -22.513 -18.286 1.00 39.09 215 SER A O 1
ATOM 1626 N N . TRP A 1 216 ? -1.678 -22.915 -16.228 1.00 34.44 216 TRP A N 1
ATOM 1627 C CA . TRP A 1 216 ? -0.501 -23.637 -15.717 1.00 34.44 216 TRP A CA 1
ATOM 1628 C C . TRP A 1 216 ? -0.197 -24.928 -16.492 1.00 34.44 216 TRP A C 1
ATOM 1630 O O . TRP A 1 216 ? 0.956 -25.346 -16.588 1.00 34.44 216 TRP A O 1
ATOM 1640 N N . LYS A 1 217 ? -1.219 -25.537 -17.101 1.00 36.47 217 LYS A N 1
ATOM 1641 C CA . LYS A 1 217 ? -1.085 -26.734 -17.938 1.00 36.47 217 LYS A CA 1
ATOM 1642 C C . LYS A 1 217 ? -0.334 -26.441 -19.245 1.00 36.47 217 LYS A C 1
ATOM 1644 O O . LYS A 1 217 ? 0.372 -27.315 -19.741 1.00 36.47 217 LYS A O 1
ATOM 1649 N N . ASP A 1 218 ? -0.417 -25.214 -19.760 1.00 42.38 218 ASP A N 1
ATOM 1650 C CA . ASP A 1 218 ? 0.328 -24.788 -20.955 1.00 42.38 218 ASP A CA 1
ATOM 1651 C C . ASP A 1 218 ? 1.819 -24.532 -20.667 1.00 42.38 218 ASP A C 1
ATOM 1653 O O . ASP A 1 218 ? 2.639 -24.575 -21.583 1.00 42.38 218 ASP A O 1
ATOM 1657 N N . TYR A 1 219 ? 2.177 -24.294 -19.399 1.00 35.75 219 TYR A N 1
ATOM 1658 C CA . TYR A 1 219 ? 3.553 -24.065 -18.950 1.00 35.75 219 TYR A CA 1
ATOM 1659 C C . TYR A 1 219 ? 4.333 -25.377 -18.753 1.00 35.75 219 TYR A C 1
ATOM 1661 O O . TYR A 1 219 ? 5.474 -25.481 -19.194 1.00 35.75 219 TYR A O 1
ATOM 1669 N N . PHE A 1 220 ? 3.716 -26.399 -18.144 1.00 35.25 220 PHE A N 1
ATOM 1670 C CA . PHE A 1 220 ? 4.393 -27.662 -17.799 1.00 35.25 220 PHE A CA 1
ATOM 1671 C C . PHE A 1 220 ? 4.411 -28.725 -18.913 1.00 35.25 220 PHE A C 1
ATOM 1673 O O . PHE A 1 220 ? 5.187 -29.669 -18.831 1.00 35.25 220 PHE A O 1
ATOM 1680 N N . ASN A 1 221 ? 3.611 -28.578 -19.975 1.00 38.28 221 ASN A N 1
ATOM 1681 C CA . ASN A 1 221 ? 3.575 -29.526 -21.103 1.00 38.28 221 ASN A CA 1
ATOM 1682 C C . ASN A 1 221 ? 4.646 -29.280 -22.181 1.00 38.28 221 ASN A C 1
ATOM 1684 O O . ASN A 1 221 ? 4.559 -29.824 -23.283 1.00 38.28 221 ASN A O 1
ATOM 1688 N N . ARG A 1 222 ? 5.669 -28.476 -21.886 1.00 36.91 222 ARG A N 1
ATOM 1689 C CA . ARG A 1 222 ? 6.899 -28.445 -22.679 1.00 36.91 222 ARG A CA 1
ATOM 1690 C C . ARG A 1 222 ? 7.982 -29.238 -21.958 1.00 36.91 222 ARG A C 1
ATOM 1692 O O . ARG A 1 222 ? 8.706 -28.682 -21.136 1.00 36.91 222 ARG A O 1
ATOM 1699 N N . GLY A 1 223 ? 8.042 -30.531 -22.279 1.00 38.75 223 GLY A N 1
ATOM 1700 C CA . GLY A 1 223 ? 9.326 -31.231 -22.349 1.00 38.75 223 GLY A CA 1
ATOM 1701 C C . GLY A 1 223 ? 10.208 -30.623 -23.433 1.00 38.75 223 GLY A C 1
ATOM 1702 O O . GLY A 1 223 ? 9.646 -30.026 -24.386 1.00 38.75 223 GLY A O 1
#

Secondary structure (DSSP, 8-state):
-----EEEEEETTEEEEEE--GGGSEEEEEEEETTEEEEEEEE--GGGGGG--SHHHHT-TTT--EEEEE-S---TT----SSS-EEEEESS-----TTSSS-SHHHHHGGG-------EEEPTTS-EEE-S--SSB--SSGGG--B-HHHHHHHHHHHHTTSS-SPPB-TTSPBPTT-EEEEEE-GGG-EEEEEETTS-EE---SSS------SHHHHHT--

pLDDT: mean 75.68, std 15.52, range [34.19, 93.38]

Radius of gyration: 22.59 Å; chains: 1; bounding box: 48×52×72 Å

Sequence (223 aa):
PGSIYERLSCYNGEISIENCYDGRQKVCVQDSINGIKNAACTQNLWKSCYEQTTEKDCMERSVRKCTWVGTDYSLGSQKVGGGASGACYPLNSPGFDFWAGEGNGDAICSYASISCDYEIEKNGLAQYSFKSGSACINGPDPKERTIKASWANEMNSRCIQVGDCGPKLNYLGQPGDMQVVAEKVLSGGAKGDILKSDGKIIQTNRNKVLKIFNSWKDYFNRG

Foldseek 3Di:
DDQWAWDWDADPNDIDIDTLDPQPQWHWDWDADPNDIDIDTHGAPFVVQLVDQDQVVLPPVVVHAKHWDFDQDEFDPYDADDDTGTYIGHPSATGWDPPPVPICQVVLLVSLDDDWDWDWDQDPVRDIFTDPDTPFFDDRDPVRGFGDPVSLVVSQVSSCRNPPGHFDADPVRHTDQPAFSDWDADPPRDTAWTQGPNRDIDGPPPDDDDPPPPDPVSVPPPD